Protein AF-A0A834MLB4-F1 (afdb_monomer_lite)

Sequence (264 aa):
MLLEALKRNSLLERFEKVCKGFANGYSIAKVKCQSSTKTHNLRVMSKVLLGKEKIDFSNAVSRASVVYDIAVHLAQGEREIVDGTTNKGTTEEGEIEDFKVLLQIQNTYRPVFGDFLRASAAERQHASHLRRLLAINNINYDKLREAYEEGAKGALDKILKEEIANAKEADLTELLDILDCYFDPDKQPIKPKTQWNSKYRGNNSRPYRNRRSTSRSKKGSESKGEESVTDPNTSTENNSTDTTVSAETSPRSENQIKVEVPAN

Secondary structure (DSSP, 8-state):
-HHHHHHHTT-HHHHHHH---EE-HHHHHHHHTTTT-S---HHHHHHHHH------SSSHHHHHHHHHHHHHHHHSS----GGGSEE-HHHHHHHHHHHHHHHHHHHHTHHHHHHHHHS-HHHHHHHHHHHHHHHHTT--HHHHHHHHHHHHHHHHHHHHHHS-TTS-HHHHHHHHHHHHHHH-TTSPPPPP-----GGG----------------------------------------------------------------

Foldseek 3Di:
DVCVVCVVVVNNVVVCVPDFFDFDLQVLQCVLCVPPDPDSDLQVLCCPQVVDNPQDPVDPVSSVVSSVVSVVSSPPPDDDDCVPGTGGPVRVVVVVVLVVQLVVQLVLCCVLCVQLCVADPVSVVLSSVLSSLCSVLPNHPVNLLVQCVVPNLVSLLCCLVVSRVPDDPVSSVVSSQQSNQRNDPPHHHDHDPHPCPVVPVPDPPDPPDDPPPDDDDDDDDDDDDDDDDDDDDDDDDDDDDDDDDDDDDDDDDDDDDDDDDDDD

InterPro domains:
  IPR037998 Maternal protein exuperantia [PTHR12384] (4-233)
  IPR040941 Exuperantia, SAM-like domain [PF18609] (110-182)
  IPR054362 Exuperantia RNAse H-like domain [PF22123] (1-49)

Structure (mmCIF, N/CA/C/O backbone):
data_AF-A0A834MLB4-F1
#
_entry.id   AF-A0A834MLB4-F1
#
loop_
_atom_site.group_PDB
_atom_site.id
_atom_site.type_symbol
_atom_site.label_atom_id
_atom_site.label_alt_id
_atom_site.label_comp_id
_atom_site.label_asym_id
_atom_site.label_entity_id
_atom_site.label_seq_id
_atom_site.pdbx_PDB_ins_code
_atom_site.Cartn_x
_atom_site.Cartn_y
_atom_site.Cartn_z
_atom_site.occupancy
_atom_site.B_iso_or_equiv
_atom_site.auth_seq_id
_atom_site.auth_comp_id
_atom_site.auth_asym_id
_atom_site.auth_atom_id
_atom_site.pdbx_PDB_model_num
ATOM 1 N N . MET A 1 1 ? -4.048 -8.350 6.050 1.00 85.25 1 MET A N 1
ATOM 2 C CA . MET A 1 1 ? -3.620 -8.661 7.439 1.00 85.25 1 MET A CA 1
ATOM 3 C C . MET A 1 1 ? -4.603 -9.574 8.170 1.00 85.25 1 MET A C 1
ATOM 5 O O . MET A 1 1 ? -4.370 -10.771 8.125 1.00 85.25 1 MET A O 1
ATOM 9 N N . LEU A 1 2 ? -5.679 -9.088 8.817 1.00 91.56 2 LEU A N 1
ATOM 10 C CA . LEU A 1 2 ? -6.541 -9.955 9.655 1.00 91.56 2 LEU A CA 1
ATOM 11 C C . LEU A 1 2 ? -7.212 -11.087 8.858 1.00 91.56 2 LEU A C 1
ATOM 13 O O . LEU A 1 2 ? -7.007 -12.251 9.184 1.00 91.56 2 LEU A O 1
ATOM 17 N N . LEU A 1 3 ? -7.939 -10.751 7.787 1.00 90.88 3 LEU A N 1
ATOM 18 C CA . LEU A 1 3 ? -8.579 -11.734 6.899 1.00 90.88 3 LEU A CA 1
ATOM 19 C C . LEU A 1 3 ? -7.573 -12.740 6.326 1.00 90.88 3 LEU A C 1
ATOM 21 O O . LEU A 1 3 ? -7.851 -13.928 6.249 1.00 90.88 3 LEU A O 1
ATOM 25 N N . GLU A 1 4 ? -6.355 -12.299 6.016 1.00 89.31 4 GLU A N 1
ATOM 26 C CA . GLU A 1 4 ? -5.293 -13.189 5.547 1.00 89.31 4 GLU A CA 1
ATOM 27 C C . GLU A 1 4 ? -4.823 -14.171 6.635 1.00 89.31 4 GLU A C 1
ATOM 29 O O . GLU A 1 4 ? -4.623 -15.349 6.349 1.00 89.31 4 GLU A O 1
ATOM 34 N N . ALA A 1 5 ? -4.688 -13.726 7.888 1.00 92.88 5 ALA A N 1
ATOM 35 C CA . ALA A 1 5 ? -4.379 -14.613 9.009 1.00 92.88 5 ALA A CA 1
ATOM 36 C C . ALA A 1 5 ? -5.515 -15.621 9.269 1.00 92.88 5 ALA A C 1
ATOM 38 O O . ALA A 1 5 ? -5.238 -16.782 9.564 1.00 92.88 5 ALA A O 1
ATOM 39 N N . LEU A 1 6 ? -6.777 -15.213 9.099 1.00 93.44 6 LEU A N 1
ATOM 40 C CA . LEU A 1 6 ? -7.941 -16.102 9.187 1.00 93.44 6 LEU A CA 1
ATOM 41 C C . LEU A 1 6 ? -7.964 -17.128 8.040 1.00 93.44 6 LEU A C 1
ATOM 43 O O . LEU A 1 6 ? -8.142 -18.316 8.304 1.00 93.44 6 LEU A O 1
ATOM 47 N N . LYS A 1 7 ? -7.701 -16.697 6.797 1.00 90.81 7 LYS A N 1
ATOM 48 C CA . LYS A 1 7 ? -7.621 -17.549 5.593 1.00 90.81 7 LYS A CA 1
ATOM 49 C C . LYS A 1 7 ? -6.488 -18.580 5.702 1.00 90.81 7 LYS A C 1
ATOM 51 O O . LYS A 1 7 ? -6.705 -19.748 5.409 1.00 90.81 7 LYS A O 1
ATOM 56 N N . ARG A 1 8 ? -5.318 -18.190 6.232 1.00 92.88 8 ARG A N 1
ATOM 57 C CA . ARG A 1 8 ? -4.177 -19.096 6.508 1.00 92.88 8 ARG A CA 1
ATOM 58 C C . ARG A 1 8 ? -4.444 -20.157 7.587 1.00 92.88 8 ARG A C 1
ATOM 60 O O . ARG A 1 8 ? -3.718 -21.141 7.629 1.00 92.88 8 ARG A O 1
ATOM 67 N N . ASN A 1 9 ? -5.430 -19.954 8.465 1.00 95.12 9 ASN A N 1
ATOM 68 C CA . ASN A 1 9 ? -5.779 -20.879 9.555 1.00 95.12 9 ASN A CA 1
ATOM 69 C C . ASN A 1 9 ? -7.163 -21.535 9.362 1.00 95.12 9 ASN A C 1
ATOM 71 O O . ASN A 1 9 ? -7.686 -22.135 10.297 1.00 95.12 9 ASN A O 1
ATOM 75 N N . SER A 1 10 ? -7.785 -21.389 8.185 1.00 93.94 10 SER A N 1
ATOM 76 C CA . SER A 1 10 ? -9.139 -21.891 7.884 1.00 93.94 10 SER A CA 1
ATOM 77 C C . SER A 1 10 ? -10.238 -21.412 8.856 1.00 93.94 10 SER A C 1
ATOM 79 O O . SER A 1 10 ? -11.246 -22.084 9.052 1.00 93.94 10 SER A O 1
ATOM 81 N N . LEU A 1 11 ? -10.072 -20.228 9.462 1.00 95.69 11 LEU A N 1
ATOM 82 C CA . LEU A 1 11 ? -11.018 -19.645 10.434 1.00 95.69 11 LEU A CA 1
ATOM 83 C C . LEU A 1 11 ? -12.018 -18.651 9.814 1.00 95.69 11 LEU A C 1
ATOM 85 O O . LEU A 1 11 ? -12.841 -18.075 10.525 1.00 95.69 11 LEU A O 1
ATOM 89 N N . LEU A 1 12 ? -11.934 -18.437 8.502 1.00 91.44 12 LEU A N 1
ATOM 90 C CA . LEU A 1 12 ? -12.624 -17.377 7.766 1.00 91.44 12 LEU A CA 1
ATOM 91 C C . LEU A 1 12 ? -14.158 -17.521 7.811 1.00 91.44 12 LEU A C 1
ATOM 93 O O . LEU A 1 12 ? -14.838 -16.649 8.344 1.00 91.44 12 LEU A O 1
ATOM 97 N N . GLU A 1 13 ? -14.679 -18.685 7.420 1.00 91.75 13 GLU A N 1
ATOM 98 C CA . GLU A 1 13 ? -16.116 -19.017 7.445 1.00 91.75 13 GLU A CA 1
ATOM 99 C C . GLU A 1 13 ? -16.725 -18.917 8.864 1.00 91.75 13 GLU A C 1
ATOM 101 O O . GLU A 1 13 ? -17.896 -18.579 9.054 1.00 91.75 13 GLU A O 1
ATOM 106 N N . ARG A 1 14 ? -15.924 -19.183 9.908 1.00 94.88 14 ARG A N 1
ATOM 107 C CA . ARG A 1 14 ? -16.337 -18.996 11.310 1.00 94.88 14 ARG A CA 1
ATOM 108 C C . ARG A 1 14 ? -16.371 -17.516 11.701 1.00 94.88 14 ARG A C 1
ATOM 110 O O . ARG A 1 14 ? -17.218 -17.124 12.502 1.00 94.88 14 ARG A O 1
ATOM 117 N N . PHE A 1 15 ? -15.463 -16.706 11.163 1.00 94.38 15 PHE A N 1
ATOM 118 C CA . PHE A 1 15 ? -15.390 -15.271 11.423 1.00 94.38 15 PHE A CA 1
ATOM 119 C C . PHE A 1 15 ? -16.557 -14.513 10.775 1.00 94.38 15 PHE A C 1
ATOM 121 O O . PHE A 1 15 ? -17.205 -13.729 11.466 1.00 94.38 15 PHE A O 1
ATOM 128 N N . GLU A 1 16 ? -16.903 -14.802 9.517 1.00 92.12 16 GLU A N 1
ATOM 129 C CA . GLU A 1 16 ? -18.032 -14.175 8.795 1.00 92.12 16 GLU A CA 1
ATOM 130 C C . GLU A 1 16 ? -19.398 -14.409 9.462 1.00 92.12 16 GLU A C 1
ATOM 132 O O . GLU A 1 16 ? -20.322 -13.593 9.373 1.00 92.12 16 GLU A O 1
ATOM 137 N N . LYS A 1 17 ? -19.549 -15.520 10.194 1.00 94.06 17 LYS A N 1
ATOM 138 C CA . LYS A 1 17 ? -20.759 -15.788 10.987 1.00 94.06 17 LYS A CA 1
ATOM 139 C C . LYS A 1 17 ? -20.961 -14.741 12.088 1.00 94.06 17 LYS A C 1
ATOM 141 O O . LYS A 1 17 ? -22.112 -14.411 12.371 1.00 94.06 17 LYS A O 1
ATOM 146 N N . VAL A 1 18 ? -19.883 -14.145 12.606 1.00 94.31 18 VAL A N 1
ATOM 147 C CA . VAL A 1 18 ? -19.898 -13.106 13.653 1.00 94.31 18 VAL A CA 1
ATOM 148 C C . VAL A 1 18 ? -19.718 -11.694 13.077 1.00 94.31 18 VAL A C 1
ATOM 150 O O . VAL A 1 18 ? -20.530 -10.813 13.345 1.00 94.31 18 VAL A O 1
ATOM 153 N N . CYS A 1 19 ? -18.678 -11.465 12.273 1.00 92.25 19 CYS A N 1
ATOM 154 C CA . CYS A 1 19 ? -18.352 -10.163 11.692 1.00 92.25 19 CYS A CA 1
ATOM 155 C C . CYS A 1 19 ? -19.026 -9.990 10.323 1.00 92.25 19 CYS A C 1
ATOM 157 O O . CYS A 1 19 ? -18.893 -10.850 9.459 1.00 92.25 19 CYS A O 1
ATOM 159 N N . LYS A 1 20 ? -19.745 -8.878 10.116 1.00 89.25 20 LYS A N 1
ATOM 160 C CA . LYS A 1 20 ? -20.503 -8.609 8.873 1.00 89.25 20 LYS A CA 1
ATOM 161 C C . LYS A 1 20 ? -19.836 -7.615 7.922 1.00 89.25 20 LYS A C 1
ATOM 163 O O . LYS A 1 20 ? -20.277 -7.477 6.785 1.00 89.25 20 LYS A O 1
ATOM 168 N N . GLY A 1 21 ? -18.765 -6.963 8.361 1.00 87.25 21 GLY A N 1
ATOM 169 C CA . GLY A 1 21 ? -18.013 -6.010 7.559 1.00 87.25 21 GLY A CA 1
ATOM 170 C C . GLY A 1 21 ? -16.983 -5.240 8.378 1.00 87.25 21 GLY A C 1
ATOM 171 O O . GLY A 1 21 ? -16.939 -5.345 9.606 1.00 87.25 21 GLY A O 1
ATOM 172 N N . PHE A 1 22 ? -16.172 -4.456 7.679 1.00 88.88 22 PHE A N 1
ATOM 173 C CA . PHE A 1 22 ? -15.152 -3.581 8.245 1.00 88.88 22 PHE A CA 1
ATOM 174 C C . PHE A 1 22 ? -15.523 -2.122 7.975 1.00 88.88 22 PHE A C 1
ATOM 176 O O . PHE A 1 22 ? -15.952 -1.772 6.880 1.00 88.88 22 PHE A O 1
ATOM 183 N N . ALA A 1 23 ? -15.352 -1.263 8.979 1.00 86.38 23 ALA A N 1
ATOM 184 C CA . ALA A 1 23 ? -15.595 0.171 8.866 1.00 86.38 23 ALA A CA 1
ATOM 185 C C . ALA A 1 23 ? -14.312 0.936 9.204 1.00 86.38 23 ALA A C 1
ATOM 187 O O . ALA A 1 23 ? -13.722 0.758 10.275 1.00 86.38 23 ALA A O 1
ATOM 188 N N . ASN A 1 24 ? -13.865 1.798 8.292 1.00 87.50 24 ASN A N 1
ATOM 189 C CA . ASN A 1 24 ? -12.658 2.591 8.492 1.00 87.50 24 ASN A CA 1
ATOM 190 C C . ASN A 1 24 ? -12.997 3.913 9.195 1.00 87.50 24 ASN A C 1
ATOM 192 O O . ASN A 1 24 ? -13.445 4.862 8.559 1.00 87.50 24 ASN A O 1
ATOM 196 N N . GLY A 1 25 ? -12.710 4.014 10.496 1.00 85.94 25 GLY A N 1
ATOM 197 C CA . GLY A 1 25 ? -12.972 5.229 11.282 1.00 85.94 25 GLY A CA 1
ATOM 198 C C . GLY A 1 25 ? -12.361 6.522 10.713 1.00 85.94 25 GLY A C 1
ATOM 199 O O . GLY A 1 25 ? -12.847 7.604 11.033 1.00 85.94 25 GLY A O 1
ATOM 200 N N . TYR A 1 26 ? -11.352 6.440 9.832 1.00 87.94 26 TYR A N 1
ATOM 201 C CA . TYR A 1 26 ? -10.818 7.606 9.122 1.00 87.94 26 TYR A CA 1
ATOM 202 C C . TYR A 1 26 ? -11.827 8.246 8.153 1.00 87.94 26 TYR A C 1
ATOM 204 O O . TYR A 1 26 ? -11.845 9.469 8.061 1.00 87.94 26 TYR A O 1
ATOM 212 N N . SER A 1 27 ? -12.673 7.483 7.446 1.00 86.19 27 SER A N 1
ATOM 213 C CA . SER A 1 27 ? -13.649 8.077 6.512 1.00 86.19 27 SER A CA 1
ATOM 214 C C . SER A 1 27 ? -14.727 8.856 7.271 1.00 86.19 27 SER A C 1
ATOM 216 O O . SER A 1 27 ? -14.973 10.021 6.961 1.00 86.19 27 SER A O 1
ATOM 218 N N . ILE A 1 28 ? -15.267 8.257 8.336 1.00 84.81 28 ILE A N 1
ATOM 219 C CA . ILE A 1 28 ? -16.230 8.879 9.259 1.00 84.81 28 ILE A CA 1
ATOM 220 C C . ILE A 1 28 ? -15.635 10.157 9.872 1.00 84.81 28 ILE A C 1
ATOM 222 O O . ILE A 1 28 ? -16.250 11.222 9.814 1.00 84.81 28 ILE A O 1
ATOM 226 N N . ALA A 1 29 ? -14.408 10.078 10.402 1.00 86.69 29 ALA A N 1
ATOM 227 C CA . ALA A 1 29 ? -13.705 11.220 10.986 1.00 86.69 29 ALA A CA 1
ATOM 228 C C . ALA A 1 29 ? -13.391 12.320 9.958 1.00 86.69 29 ALA A C 1
ATOM 230 O O . ALA A 1 29 ? -13.507 13.502 10.279 1.00 86.69 29 ALA A O 1
ATOM 231 N N . LYS A 1 30 ? -13.023 11.955 8.722 1.00 86.75 30 LYS A N 1
ATOM 232 C CA . LYS A 1 30 ? -12.756 12.909 7.638 1.00 86.75 30 LYS A CA 1
ATOM 233 C C . LYS A 1 30 ? -14.009 13.699 7.271 1.00 86.75 30 LYS A C 1
ATOM 235 O O . LYS A 1 30 ? -13.905 14.911 7.143 1.00 86.75 30 LYS A O 1
ATOM 240 N N . VAL A 1 31 ? -15.163 13.039 7.135 1.00 86.12 31 VAL A N 1
ATOM 241 C CA . VAL A 1 31 ? -16.441 13.702 6.817 1.00 86.12 31 VAL A CA 1
ATOM 242 C C . VAL A 1 31 ? -16.904 14.567 7.994 1.00 86.12 31 VAL A C 1
ATOM 244 O O . VAL A 1 31 ? -17.011 15.785 7.855 1.00 86.12 31 VAL A O 1
ATOM 247 N N . LYS A 1 32 ? -17.092 13.977 9.184 1.00 84.50 32 LYS A N 1
ATOM 248 C CA . LYS A 1 32 ? -17.664 14.686 10.349 1.00 84.50 32 LYS A CA 1
ATOM 249 C C . LYS A 1 32 ? -16.743 15.744 10.970 1.00 84.50 32 LYS A C 1
ATOM 251 O O . LYS A 1 32 ? -17.198 16.541 11.784 1.00 84.50 32 LYS A O 1
ATOM 256 N N . CYS A 1 33 ? -15.461 15.793 10.602 1.00 83.94 33 CYS A N 1
ATOM 257 C CA . CYS A 1 33 ? -14.513 16.811 11.074 1.00 83.94 33 CYS A CA 1
ATOM 258 C C . CYS A 1 33 ? -13.758 17.528 9.938 1.00 83.94 33 CYS A C 1
ATOM 260 O O . CYS A 1 33 ? -12.661 18.049 10.167 1.00 83.94 33 CYS A O 1
ATOM 262 N N . GLN A 1 34 ? -14.330 17.587 8.727 1.00 81.56 34 GLN A N 1
ATOM 263 C CA . GLN A 1 34 ? -13.745 18.315 7.588 1.00 81.56 34 GLN A CA 1
ATOM 264 C C . GLN A 1 34 ? -13.624 19.828 7.850 1.00 81.56 34 GLN A C 1
ATOM 266 O O . GLN A 1 34 ? -12.668 20.460 7.406 1.00 81.56 34 GLN A O 1
ATOM 271 N N . SER A 1 35 ? -14.581 20.402 8.584 1.00 80.12 35 SER A N 1
ATOM 272 C CA . SER A 1 35 ? -14.623 21.822 8.957 1.00 80.12 35 SER A CA 1
ATOM 273 C C . SER A 1 35 ? -13.734 22.170 10.156 1.00 80.12 35 SER A C 1
ATOM 275 O O . SER A 1 35 ? -13.222 23.284 10.234 1.00 80.12 35 SER A O 1
ATOM 277 N N . SER A 1 36 ? -13.537 21.233 11.089 1.00 78.19 36 SER A N 1
ATOM 278 C CA . SER A 1 36 ? -12.863 21.479 12.372 1.00 78.19 36 SER A CA 1
ATOM 279 C C . SER A 1 36 ? -11.374 21.125 12.380 1.00 78.19 36 SER A C 1
ATOM 281 O O . SER A 1 36 ? -10.610 21.726 13.136 1.00 78.19 36 SER A O 1
ATOM 283 N N . THR A 1 37 ? -10.923 20.172 11.554 1.00 79.25 37 THR A N 1
ATOM 284 C CA . THR A 1 37 ? -9.512 19.750 11.519 1.00 79.25 37 THR A CA 1
ATOM 285 C C . THR A 1 37 ? -9.028 19.438 10.105 1.00 79.25 37 THR A C 1
ATOM 287 O O . THR A 1 37 ? -9.727 18.825 9.305 1.00 79.25 37 THR A O 1
ATOM 290 N N . LYS A 1 38 ? -7.775 19.804 9.802 1.00 81.94 38 LYS A N 1
ATOM 291 C CA . LYS A 1 38 ? -7.113 19.455 8.529 1.0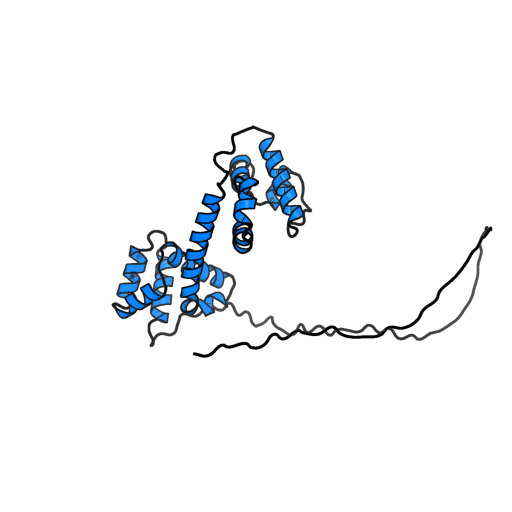0 81.94 38 LYS A CA 1
ATOM 292 C C . LYS A 1 38 ? -6.521 18.036 8.509 1.00 81.94 38 LYS A C 1
ATOM 294 O O . LYS A 1 38 ? -6.086 17.586 7.453 1.00 81.94 38 LYS A O 1
ATOM 299 N N . THR A 1 39 ? -6.457 17.347 9.655 1.00 86.00 39 THR A N 1
ATOM 300 C CA . THR A 1 39 ? -5.607 16.156 9.823 1.00 86.00 39 THR A CA 1
ATOM 301 C C . THR A 1 39 ? -6.254 15.090 10.711 1.00 86.00 39 THR A C 1
ATOM 303 O O . THR A 1 39 ? -5.991 15.018 11.909 1.00 86.00 39 THR A O 1
ATOM 306 N N . HIS A 1 40 ? -7.049 14.198 10.121 1.00 88.50 40 HIS A N 1
ATOM 307 C CA . HIS A 1 40 ? -7.879 13.211 10.838 1.00 88.50 40 HIS A CA 1
ATOM 308 C C . HIS A 1 40 ? -7.123 11.960 11.327 1.00 88.50 40 HIS A C 1
ATOM 310 O O . HIS A 1 40 ? -7.655 10.852 11.309 1.00 88.50 40 HIS A O 1
ATOM 316 N N . ASN A 1 41 ? -5.856 12.099 11.739 1.00 89.69 41 ASN A N 1
ATOM 317 C CA . ASN A 1 41 ? -5.080 10.973 12.272 1.00 89.69 41 ASN A CA 1
ATOM 318 C C . ASN A 1 41 ? -5.412 10.705 13.751 1.00 89.69 41 ASN A C 1
ATOM 320 O O . ASN A 1 41 ? -5.769 11.619 14.493 1.00 89.69 41 ASN A O 1
ATOM 324 N N . LEU A 1 42 ? -5.238 9.456 14.196 1.00 90.81 42 LEU A N 1
ATOM 325 C CA . LEU A 1 42 ? -5.703 8.990 15.510 1.00 90.81 42 LEU A CA 1
ATOM 326 C C . LEU A 1 42 ? -5.175 9.815 16.703 1.00 90.81 42 LEU A C 1
ATOM 328 O O . LEU A 1 42 ? -5.903 10.008 17.672 1.00 90.81 42 LEU A O 1
ATOM 332 N N . ARG A 1 43 ? -3.944 10.345 16.620 1.00 90.88 43 ARG A N 1
ATOM 333 C CA . ARG A 1 43 ? -3.326 11.185 17.665 1.00 90.88 43 ARG A CA 1
ATOM 334 C C . ARG A 1 43 ? -3.904 12.602 17.700 1.00 90.88 43 ARG A C 1
ATOM 336 O O . ARG A 1 43 ? -4.022 13.185 18.774 1.00 90.88 43 ARG A O 1
ATOM 343 N N . VAL A 1 44 ? -4.243 13.171 16.543 1.00 90.06 44 VAL A N 1
ATOM 344 C CA . VAL A 1 44 ? -4.917 14.478 16.476 1.00 90.06 44 VAL A CA 1
ATOM 345 C C . VAL A 1 44 ? -6.350 14.336 16.974 1.00 90.06 44 VAL A C 1
ATOM 347 O O . VAL A 1 44 ? -6.753 15.079 17.864 1.00 90.06 44 VAL A O 1
ATOM 350 N N . MET A 1 45 ? -7.085 13.333 16.487 1.00 90.06 45 MET A N 1
ATOM 351 C CA . MET A 1 45 ? -8.481 13.120 16.874 1.00 90.06 45 MET A CA 1
ATOM 352 C C . MET A 1 45 ? -8.628 12.786 18.368 1.00 90.06 45 MET A C 1
ATOM 354 O O . MET A 1 45 ? -9.539 13.304 19.006 1.00 90.06 45 MET A O 1
ATOM 358 N N . SER A 1 46 ? -7.704 12.027 18.977 1.00 91.31 46 SER A N 1
ATOM 359 C CA . SER A 1 46 ? -7.749 11.764 20.426 1.00 91.31 46 SER A CA 1
ATOM 360 C C . SER A 1 46 ? -7.536 13.019 21.276 1.00 91.31 46 SER A C 1
ATOM 362 O O . SER A 1 46 ? -8.171 13.161 22.320 1.00 91.31 46 SER A O 1
ATOM 364 N N . LYS A 1 47 ? -6.662 13.940 20.844 1.00 90.50 47 LYS A N 1
ATOM 365 C CA . LYS A 1 47 ? -6.443 15.214 21.538 1.00 90.50 47 LYS A CA 1
ATOM 366 C C . LYS A 1 47 ? -7.619 16.171 21.333 1.00 90.50 47 LYS A C 1
ATOM 368 O O . LYS A 1 47 ? -8.072 16.763 22.304 1.00 90.50 47 LYS A O 1
ATOM 373 N N . VAL A 1 48 ? -8.098 16.322 20.097 1.00 89.19 48 VAL A N 1
ATOM 374 C CA . VAL A 1 48 ? -9.136 17.308 19.742 1.00 89.19 48 VAL A CA 1
ATOM 375 C C . VAL A 1 48 ? -10.517 16.907 20.263 1.00 89.19 48 VAL A C 1
ATOM 377 O O . VAL A 1 48 ? -11.217 17.761 20.791 1.00 89.19 48 VAL A O 1
ATOM 380 N N . LEU A 1 49 ? -10.903 15.632 20.143 1.00 87.69 49 LEU A N 1
ATOM 381 C CA . LEU A 1 49 ? -12.251 15.170 20.502 1.00 87.69 49 LEU A CA 1
ATOM 382 C C . LEU A 1 49 ? -12.357 14.642 21.939 1.00 87.69 49 LEU A C 1
ATOM 384 O O . LEU A 1 49 ? -13.409 14.756 22.555 1.00 87.69 49 LEU A O 1
ATOM 388 N N . LEU A 1 50 ? -11.285 14.049 22.481 1.00 89.00 50 LEU A N 1
ATOM 389 C CA . LEU A 1 50 ? -11.318 13.374 23.789 1.00 89.00 50 LEU A CA 1
ATOM 390 C C . LEU A 1 50 ? -10.413 14.024 24.851 1.00 89.00 50 LEU A C 1
ATOM 392 O O . LEU A 1 50 ? -10.336 13.518 25.969 1.00 89.00 50 LEU A O 1
ATOM 396 N N . GLY A 1 51 ? -9.649 15.068 24.508 1.00 87.88 51 GLY A N 1
ATOM 397 C CA . GLY A 1 51 ? -8.631 15.660 25.393 1.00 87.88 51 GLY A CA 1
ATOM 398 C C . GLY A 1 51 ? -7.450 14.732 25.732 1.00 87.88 51 GLY A C 1
ATOM 399 O O . GLY A 1 51 ? -6.600 15.076 26.554 1.00 87.88 51 GLY A O 1
ATOM 400 N N . LYS A 1 52 ? -7.361 13.543 25.120 1.00 86.88 52 LYS A N 1
ATOM 401 C CA . LYS A 1 52 ? -6.385 12.503 25.478 1.00 86.88 52 LYS A CA 1
ATOM 402 C C . LYS A 1 52 ? -5.049 12.737 24.766 1.00 86.88 52 LYS A C 1
ATOM 404 O O . LYS A 1 52 ? -4.856 12.315 23.624 1.00 86.88 52 LYS A O 1
ATOM 409 N N . GLU A 1 53 ? -4.110 13.384 25.459 1.00 79.56 53 GLU A N 1
ATOM 410 C CA . GLU A 1 53 ? -2.762 13.668 24.933 1.00 79.56 53 GLU A CA 1
ATOM 411 C C . GLU A 1 53 ? -1.754 12.520 25.117 1.00 79.56 53 GLU A C 1
ATOM 413 O O . GLU A 1 53 ? -0.964 12.227 24.217 1.00 79.56 53 GLU A O 1
ATOM 418 N N . LYS A 1 54 ? -1.759 11.868 26.289 1.00 83.00 54 LYS A N 1
ATOM 419 C CA . LYS A 1 54 ? -0.737 10.889 26.715 1.00 83.00 54 LYS A CA 1
ATOM 420 C C . LYS A 1 54 ? -1.137 9.437 26.422 1.00 83.00 54 LYS A C 1
ATOM 422 O O . LYS A 1 54 ? -1.047 8.573 27.288 1.00 83.00 54 LYS A O 1
ATOM 427 N N . ILE A 1 55 ? -1.589 9.167 25.199 1.00 86.56 55 ILE A N 1
ATOM 428 C CA . ILE A 1 55 ? -1.856 7.799 24.730 1.00 86.56 55 ILE A CA 1
ATOM 429 C C . ILE A 1 55 ? -0.574 7.187 24.155 1.00 86.56 55 ILE A C 1
ATOM 431 O O . ILE A 1 55 ? 0.062 7.767 23.269 1.00 86.56 55 ILE A O 1
ATOM 435 N N . ASP A 1 56 ? -0.237 5.976 24.601 1.00 88.88 56 ASP A N 1
ATOM 436 C CA . ASP A 1 56 ? 0.665 5.108 23.851 1.00 88.88 56 ASP A CA 1
ATOM 437 C C . ASP A 1 56 ? -0.064 4.527 22.631 1.00 88.88 56 ASP A C 1
ATOM 439 O O . ASP A 1 56 ? -0.968 3.702 22.756 1.00 88.88 56 ASP A O 1
ATOM 443 N N . PHE A 1 57 ? 0.352 4.952 21.440 1.00 89.06 57 PHE A N 1
ATOM 444 C CA . PHE A 1 57 ? -0.166 4.441 20.173 1.00 89.06 57 PHE A CA 1
ATOM 445 C C . PHE A 1 57 ? 0.608 3.223 19.645 1.00 89.06 57 PHE A C 1
ATOM 447 O O . PHE A 1 57 ? 0.262 2.731 18.569 1.00 89.06 57 PHE A O 1
ATOM 454 N N . SER A 1 58 ? 1.631 2.721 20.350 1.00 90.81 58 SER A N 1
ATOM 455 C CA . SER A 1 58 ? 2.335 1.482 19.982 1.00 90.81 58 SER A CA 1
ATOM 456 C C . SER A 1 58 ? 1.559 0.227 20.406 1.00 90.81 58 SER A C 1
ATOM 458 O O . SER A 1 58 ? 1.452 -0.717 19.614 1.00 90.81 58 SER A O 1
ATOM 460 N N . ASN A 1 59 ? 0.893 0.251 21.564 1.00 93.69 59 ASN A N 1
ATOM 461 C CA . ASN A 1 59 ? -0.036 -0.790 22.003 1.00 93.69 59 ASN A CA 1
ATOM 462 C C . ASN A 1 59 ? -1.318 -0.842 21.139 1.00 93.69 59 ASN A C 1
ATOM 464 O O . ASN A 1 59 ? -1.983 0.166 20.889 1.00 93.69 59 ASN A O 1
ATOM 468 N N . ALA A 1 60 ? -1.693 -2.046 20.695 1.00 93.56 60 ALA A N 1
ATOM 469 C CA . ALA A 1 60 ? -2.904 -2.289 19.912 1.00 93.56 60 ALA A CA 1
ATOM 470 C C . ALA A 1 60 ? -4.205 -2.069 20.703 1.00 93.56 60 ALA A C 1
ATOM 472 O O . ALA A 1 60 ? -5.165 -1.549 20.136 1.00 93.56 60 ALA A O 1
ATOM 473 N N . VAL A 1 61 ? -4.230 -2.404 21.998 1.00 95.00 61 VAL A N 1
ATOM 474 C CA . VAL A 1 61 ? -5.409 -2.234 22.868 1.00 95.00 61 VAL A CA 1
ATOM 475 C C . VAL A 1 61 ? -5.716 -0.748 23.060 1.00 95.00 61 VAL A C 1
ATOM 477 O O . VAL A 1 61 ? -6.852 -0.321 22.863 1.00 95.00 61 VAL A O 1
ATOM 480 N N . SER A 1 62 ? -4.684 0.059 23.329 1.00 92.94 62 SER A N 1
ATOM 481 C CA . SER A 1 62 ? -4.786 1.520 23.416 1.00 92.94 62 SER A CA 1
ATOM 482 C C . SER A 1 62 ? -5.332 2.138 22.126 1.00 92.94 62 SER A C 1
ATOM 484 O O . SER A 1 62 ? -6.216 2.990 22.179 1.00 92.94 62 SER A O 1
ATOM 486 N N . ARG A 1 63 ? -4.858 1.682 20.953 1.00 93.94 63 ARG A N 1
ATOM 487 C CA . ARG A 1 63 ? -5.409 2.125 19.660 1.00 93.94 63 ARG A CA 1
ATOM 488 C C . ARG A 1 63 ? -6.881 1.741 19.504 1.00 93.94 63 ARG A C 1
ATOM 490 O O . ARG A 1 63 ? -7.665 2.591 19.099 1.00 93.94 63 ARG A O 1
ATOM 497 N N . ALA A 1 64 ? -7.255 0.501 19.823 1.00 94.19 64 ALA A N 1
ATOM 498 C CA . ALA A 1 64 ? -8.624 0.009 19.662 1.00 94.19 64 ALA A CA 1
ATOM 499 C C . ALA A 1 64 ? -9.628 0.770 20.545 1.00 94.19 64 ALA A C 1
ATOM 501 O O . ALA A 1 64 ? -10.645 1.238 20.037 1.00 94.19 64 ALA A O 1
ATOM 502 N N . SER A 1 65 ? -9.307 0.974 21.829 1.00 92.94 65 SER A N 1
ATOM 503 C CA . SER A 1 65 ? -10.123 1.788 22.744 1.00 92.94 65 SER A CA 1
ATOM 504 C C . SER A 1 65 ? -10.296 3.216 22.225 1.00 92.94 65 SER A C 1
ATOM 506 O O . SER A 1 65 ? -11.416 3.707 22.162 1.00 92.94 65 SER A O 1
ATOM 508 N N . VAL A 1 66 ? -9.221 3.869 21.777 1.00 93.56 66 VAL A N 1
ATOM 509 C CA . VAL A 1 66 ? -9.292 5.267 21.321 1.00 93.56 66 VAL A CA 1
ATOM 510 C C . VAL A 1 66 ? -10.040 5.408 19.990 1.00 93.56 66 VAL A C 1
ATOM 512 O O . VAL A 1 66 ? -10.753 6.391 19.806 1.00 93.56 66 VAL A O 1
ATOM 515 N N . VAL A 1 67 ? -9.943 4.429 19.079 1.00 93.06 67 VAL A N 1
ATOM 516 C CA . VAL A 1 67 ? -10.781 4.378 17.864 1.00 93.06 67 VAL A CA 1
ATOM 517 C C . VAL A 1 67 ? -12.263 4.252 18.230 1.00 93.06 67 VAL A C 1
ATOM 519 O O . VAL A 1 67 ? -13.082 4.973 17.662 1.00 93.06 67 VAL A O 1
ATOM 522 N N . TYR A 1 68 ? -12.603 3.383 19.186 1.00 92.12 68 TYR A N 1
ATOM 523 C CA . TYR A 1 68 ? -13.978 3.209 19.656 1.00 92.12 68 TYR A CA 1
ATOM 524 C C . TYR A 1 68 ? -14.522 4.482 20.321 1.00 92.12 68 TYR A C 1
ATOM 526 O O . TYR A 1 68 ? -15.585 4.958 19.934 1.00 92.12 68 TYR A O 1
ATOM 534 N N . ASP A 1 69 ? -13.766 5.088 21.241 1.00 91.69 69 ASP A N 1
ATOM 535 C CA . ASP A 1 69 ? -14.143 6.337 21.914 1.00 91.69 69 ASP A CA 1
ATOM 536 C C . ASP A 1 69 ? -14.418 7.476 20.910 1.00 91.69 69 ASP A C 1
ATOM 538 O O . ASP A 1 69 ? -15.404 8.203 21.043 1.00 91.69 69 ASP A O 1
ATOM 542 N N . ILE A 1 70 ? -13.568 7.619 19.882 1.00 90.88 70 ILE A N 1
ATOM 543 C CA . ILE A 1 70 ? -13.754 8.603 18.802 1.00 90.88 70 ILE A CA 1
ATOM 544 C C . ILE A 1 70 ? -15.019 8.293 17.995 1.00 90.88 70 ILE A C 1
ATOM 546 O O . ILE A 1 70 ? -15.796 9.204 17.720 1.00 90.88 70 ILE A O 1
ATOM 550 N N . ALA A 1 71 ? -15.248 7.029 17.626 1.00 90.00 71 ALA A N 1
ATOM 551 C CA . ALA A 1 71 ? -16.432 6.632 16.868 1.00 90.00 71 ALA A CA 1
ATOM 552 C C . ALA A 1 71 ? -17.730 6.887 17.655 1.00 90.00 71 ALA A C 1
ATOM 554 O O . ALA A 1 71 ? -18.683 7.425 17.095 1.00 90.00 71 ALA A O 1
ATOM 555 N N . VAL A 1 72 ? -17.746 6.582 18.958 1.00 88.75 72 VAL A N 1
ATOM 556 C CA . VAL A 1 72 ? -18.873 6.883 19.855 1.00 88.75 72 VAL A CA 1
ATOM 557 C C . VAL A 1 72 ? -19.114 8.389 19.941 1.00 88.75 72 VAL A C 1
ATOM 559 O O . VAL A 1 72 ? -20.250 8.824 19.771 1.00 88.75 72 VAL A O 1
ATOM 562 N N . HIS A 1 73 ? -18.070 9.198 20.141 1.00 88.38 73 HIS A N 1
ATOM 563 C CA . HIS A 1 73 ? -18.206 10.655 20.204 1.00 88.38 73 HIS A CA 1
ATOM 564 C C . HIS A 1 73 ? -18.746 11.255 18.892 1.00 88.38 73 HIS A C 1
ATOM 566 O O . HIS A 1 73 ? -19.666 12.069 18.912 1.00 88.38 73 HIS A O 1
ATOM 572 N N . LEU A 1 74 ? -18.257 10.794 17.735 1.00 86.81 74 LEU A N 1
ATOM 573 C CA . LEU A 1 74 ? -18.748 11.228 16.417 1.00 86.81 74 LEU A CA 1
ATOM 574 C C . LEU A 1 74 ? -20.169 10.727 16.081 1.00 86.81 74 LEU A C 1
ATOM 576 O O . LEU A 1 74 ? -20.814 11.275 15.184 1.00 86.81 74 LEU A O 1
ATOM 580 N N . ALA A 1 75 ? -20.667 9.711 16.790 1.00 83.56 75 ALA A N 1
ATOM 581 C CA . ALA A 1 75 ? -22.030 9.192 16.659 1.00 83.56 75 ALA A CA 1
ATOM 582 C C . ALA A 1 75 ? -23.045 9.865 17.607 1.00 83.56 75 ALA A C 1
ATOM 584 O O . ALA A 1 75 ? -24.248 9.685 17.429 1.00 83.56 75 ALA A O 1
ATOM 585 N N . GLN A 1 76 ? -22.597 10.652 18.595 1.00 79.31 76 GLN A N 1
ATOM 586 C CA . GLN A 1 76 ? -23.483 11.310 19.572 1.00 79.31 76 GLN A CA 1
ATOM 587 C C . GLN A 1 76 ? -24.347 12.433 18.972 1.00 79.31 76 GLN A C 1
ATOM 589 O O . GLN A 1 76 ? -25.373 12.766 19.558 1.00 79.31 76 GLN A O 1
ATOM 594 N N . GLY A 1 77 ? -23.959 13.001 17.825 1.00 58.75 77 GLY A N 1
ATOM 595 C CA . GLY A 1 77 ? -24.705 14.083 17.171 1.00 58.75 77 GLY A CA 1
ATOM 596 C C . GLY A 1 77 ? -25.920 13.623 16.358 1.00 58.75 77 GLY A C 1
ATOM 597 O O . GLY A 1 77 ? -26.945 14.292 16.381 1.00 58.75 77 GLY A O 1
ATOM 598 N N . GLU A 1 78 ? -25.823 12.492 15.649 1.00 55.78 78 GLU A N 1
ATOM 599 C CA . GLU A 1 78 ? -26.860 12.042 14.709 1.00 55.78 78 GLU A CA 1
ATOM 600 C C . GLU A 1 78 ? -26.706 10.552 14.364 1.00 55.78 78 GLU A C 1
ATOM 602 O O . GLU A 1 78 ? -25.603 10.087 14.054 1.00 55.78 78 GLU A O 1
ATOM 607 N N . ARG A 1 79 ? -27.822 9.806 14.370 1.00 49.50 79 ARG A N 1
ATOM 608 C CA . ARG A 1 79 ? -27.884 8.388 13.965 1.00 49.50 79 ARG A CA 1
ATOM 609 C C . ARG A 1 79 ? -28.051 8.239 12.448 1.00 49.50 79 ARG A C 1
ATOM 611 O O . ARG A 1 79 ? -29.039 7.677 11.981 1.00 49.50 79 ARG A O 1
ATOM 618 N N . GLU A 1 80 ? -27.090 8.737 11.680 1.00 51.38 80 GLU A N 1
ATOM 619 C CA . GLU A 1 80 ? -27.003 8.393 10.257 1.00 51.38 80 GLU A CA 1
ATOM 620 C C . GLU A 1 80 ? -26.772 6.885 10.074 1.00 51.38 80 GLU A C 1
ATOM 622 O O . GLU A 1 80 ? -26.043 6.250 10.842 1.00 51.38 80 GLU A O 1
ATOM 627 N N . ILE A 1 81 ? -27.381 6.309 9.037 1.00 47.53 81 ILE A N 1
ATOM 628 C CA . ILE A 1 81 ? -27.209 4.897 8.689 1.00 47.53 81 ILE A CA 1
ATOM 629 C C . ILE A 1 81 ? -25.824 4.720 8.051 1.00 47.53 81 ILE A C 1
ATOM 631 O O . ILE A 1 81 ? -25.503 5.348 7.045 1.00 47.53 81 ILE A O 1
ATOM 635 N N . VAL A 1 82 ? -24.996 3.842 8.621 1.00 53.81 82 VAL A N 1
ATOM 636 C CA . VAL A 1 82 ? -23.568 3.668 8.267 1.00 53.81 82 VAL A CA 1
ATOM 637 C C . VAL A 1 82 ? -23.366 2.822 6.985 1.00 53.81 82 VAL A C 1
ATOM 639 O O . VAL A 1 82 ? -22.301 2.241 6.759 1.00 53.81 82 VAL A O 1
ATOM 642 N N . ASP A 1 83 ? -24.379 2.766 6.112 1.00 47.66 83 ASP A N 1
ATOM 643 C CA . ASP A 1 83 ? -24.399 1.946 4.886 1.00 47.66 83 ASP A CA 1
ATOM 644 C C . ASP A 1 83 ? -23.289 2.337 3.896 1.00 47.66 83 ASP A C 1
ATOM 646 O O . ASP A 1 83 ? -22.718 1.482 3.225 1.00 47.66 83 ASP A O 1
ATOM 650 N N . GLY A 1 84 ? -22.925 3.623 3.835 1.00 50.56 84 GLY A N 1
ATOM 651 C CA . GLY A 1 84 ? -21.922 4.141 2.895 1.00 50.56 84 GLY A CA 1
ATOM 652 C C . GLY A 1 84 ? -20.453 3.982 3.313 1.00 50.56 84 GLY A C 1
ATOM 653 O O . GLY A 1 84 ? -19.579 4.453 2.590 1.00 50.56 84 GLY A O 1
ATOM 654 N N . THR A 1 85 ? -20.145 3.394 4.480 1.00 55.22 85 THR A N 1
ATOM 655 C CA . THR A 1 85 ? -18.747 3.266 4.971 1.00 55.22 85 THR A CA 1
ATOM 656 C C . THR A 1 85 ? -18.386 1.897 5.559 1.00 55.22 85 THR A C 1
ATOM 658 O O . THR A 1 85 ? -17.302 1.744 6.129 1.00 55.22 85 THR A O 1
ATOM 661 N N . THR A 1 86 ? -19.261 0.899 5.400 1.00 57.16 86 THR A N 1
ATOM 662 C CA . THR A 1 86 ? -19.047 -0.467 5.902 1.00 57.16 86 THR A CA 1
ATOM 663 C C . THR A 1 86 ? -18.789 -1.427 4.739 1.00 57.16 86 THR A C 1
ATOM 665 O O . THR A 1 86 ? -19.722 -1.885 4.081 1.00 57.16 86 THR A O 1
ATOM 668 N N . ASN A 1 87 ? -17.522 -1.762 4.492 1.00 64.38 87 ASN A N 1
ATOM 669 C CA . ASN A 1 87 ? -17.137 -2.745 3.482 1.00 64.38 87 ASN A CA 1
ATOM 670 C C . ASN A 1 87 ? -17.550 -4.154 3.932 1.00 64.38 87 ASN A C 1
ATOM 672 O O . ASN A 1 87 ? -17.268 -4.562 5.062 1.00 64.38 87 ASN A O 1
ATOM 676 N N . LYS A 1 88 ? -18.185 -4.936 3.051 1.00 71.44 88 LYS A N 1
ATOM 677 C CA . LYS A 1 88 ? -18.468 -6.359 3.311 1.00 71.44 88 LYS A CA 1
ATOM 678 C C . LYS A 1 88 ? -17.160 -7.154 3.318 1.00 71.44 88 LYS A C 1
ATOM 680 O O . LYS A 1 88 ? -16.240 -6.825 2.574 1.00 71.44 88 LYS A O 1
ATOM 685 N N . GLY A 1 89 ? -17.093 -8.233 4.105 1.00 61.72 89 GLY A N 1
ATOM 686 C CA . GLY A 1 89 ? -15.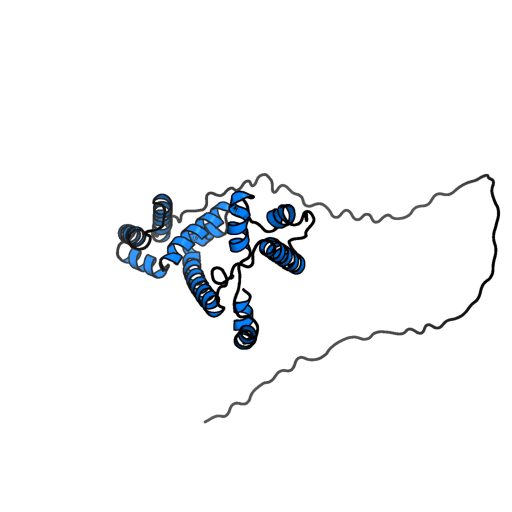898 -9.094 4.172 1.00 61.72 89 GLY A CA 1
ATOM 687 C C . GLY A 1 89 ? -15.437 -9.584 2.792 1.00 61.72 89 GLY A C 1
ATOM 688 O O . GLY A 1 89 ? -14.263 -9.475 2.462 1.00 61.72 89 GLY A O 1
ATOM 689 N N . THR A 1 90 ? -16.387 -9.975 1.939 1.00 67.31 90 THR A N 1
ATOM 690 C CA . THR A 1 90 ? -16.153 -10.380 0.543 1.00 67.31 90 THR A CA 1
ATOM 691 C C . THR A 1 90 ? -15.498 -9.300 -0.328 1.00 67.31 90 THR A C 1
ATOM 693 O O . THR A 1 90 ? -14.783 -9.632 -1.267 1.00 67.31 90 THR A O 1
ATOM 696 N N . THR A 1 91 ? -15.732 -8.014 -0.043 1.00 75.56 91 THR A N 1
ATOM 697 C CA . THR A 1 91 ? -15.119 -6.889 -0.772 1.00 75.56 91 THR A CA 1
ATOM 698 C C . THR A 1 91 ? -13.662 -6.712 -0.350 1.00 75.56 91 THR A C 1
ATOM 700 O O . THR A 1 91 ? -12.776 -6.693 -1.198 1.00 75.56 91 THR A O 1
ATOM 703 N N . GLU A 1 92 ? -13.405 -6.695 0.961 1.00 79.19 92 GLU A N 1
ATOM 704 C CA . GLU A 1 92 ? -12.049 -6.626 1.529 1.00 79.19 92 GLU A CA 1
ATOM 705 C C . GLU A 1 92 ? -11.187 -7.836 1.121 1.00 79.19 92 GLU A C 1
ATOM 707 O O . GLU A 1 92 ? -9.970 -7.721 0.992 1.00 79.19 92 GLU A O 1
ATOM 712 N N . GLU A 1 93 ? -11.792 -9.008 0.901 1.00 79.31 93 GLU A N 1
ATOM 713 C CA . GLU A 1 93 ? -11.080 -10.180 0.383 1.00 79.31 93 GLU A CA 1
ATOM 714 C C . GLU A 1 93 ? -10.659 -10.043 -1.080 1.00 79.31 93 GLU A C 1
ATOM 716 O O . GLU A 1 93 ? -9.524 -10.405 -1.394 1.00 79.31 93 GLU A O 1
ATOM 721 N N . GLY A 1 94 ? -11.516 -9.479 -1.938 1.00 82.88 94 GLY A N 1
ATOM 722 C CA . GLY A 1 94 ? -11.154 -9.134 -3.316 1.00 82.88 94 GLY A CA 1
ATOM 723 C C . GLY A 1 94 ? -9.998 -8.135 -3.354 1.00 82.88 94 GLY A C 1
ATOM 724 O O . GLY A 1 94 ? -8.959 -8.421 -3.946 1.00 82.88 94 GLY A O 1
ATOM 725 N N . GLU A 1 95 ? -10.109 -7.035 -2.598 1.00 84.69 95 GLU A N 1
ATOM 726 C CA . GLU A 1 95 ? -9.033 -6.040 -2.466 1.00 84.69 95 GLU A CA 1
ATOM 727 C C . GLU A 1 95 ? -7.712 -6.672 -1.980 1.00 84.69 95 GLU A C 1
ATOM 729 O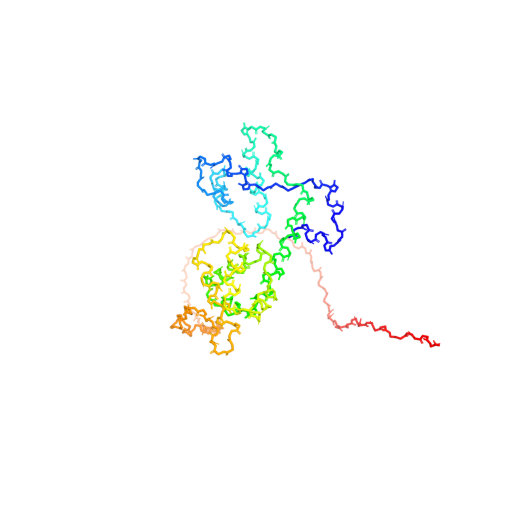 O . GLU A 1 95 ? -6.631 -6.342 -2.469 1.00 84.69 95 GLU A O 1
ATOM 734 N N . ILE A 1 96 ? -7.765 -7.624 -1.038 1.00 85.19 96 ILE A N 1
ATOM 735 C CA . ILE A 1 96 ? -6.580 -8.358 -0.559 1.00 85.19 96 ILE A CA 1
ATOM 736 C C . ILE A 1 96 ? -5.949 -9.234 -1.650 1.00 85.19 96 ILE A C 1
ATOM 738 O O . ILE A 1 96 ? -4.737 -9.465 -1.602 1.00 85.19 96 ILE A O 1
ATOM 742 N N . GLU A 1 97 ? -6.719 -9.744 -2.607 1.00 86.12 97 GLU A N 1
ATOM 743 C CA . GLU A 1 97 ? -6.202 -10.566 -3.704 1.00 86.12 97 GLU A CA 1
ATOM 744 C C . GLU A 1 97 ? -5.645 -9.699 -4.841 1.00 86.12 97 GLU A C 1
ATOM 746 O O . GLU A 1 97 ? -4.516 -9.954 -5.273 1.00 86.12 97 GLU A O 1
ATOM 751 N N . ASP A 1 98 ? -6.282 -8.569 -5.156 1.00 85.75 98 ASP A N 1
ATOM 752 C CA . ASP A 1 98 ? -5.708 -7.517 -6.009 1.00 85.75 98 ASP A CA 1
ATOM 753 C C . ASP A 1 98 ? -4.369 -7.001 -5.446 1.00 85.75 98 ASP A C 1
ATOM 755 O O . ASP A 1 98 ? -3.362 -6.923 -6.156 1.00 85.75 98 ASP A O 1
ATOM 759 N N . PHE A 1 99 ? -4.295 -6.724 -4.136 1.00 86.75 99 PHE A N 1
ATOM 760 C CA . PHE A 1 99 ? -3.045 -6.310 -3.487 1.00 86.75 99 PHE A CA 1
ATOM 761 C C . PHE A 1 99 ? -1.957 -7.398 -3.508 1.00 86.75 99 PHE A C 1
ATOM 763 O O . PHE A 1 99 ? -0.770 -7.054 -3.495 1.00 86.75 99 PHE A O 1
ATOM 770 N N . LYS A 1 100 ? -2.311 -8.692 -3.560 1.00 88.88 100 LYS A N 1
ATOM 771 C CA . LYS A 1 100 ? -1.328 -9.781 -3.728 1.00 88.88 100 LYS A CA 1
ATOM 772 C C . LYS A 1 100 ? -0.785 -9.825 -5.150 1.00 88.88 100 LYS A C 1
ATOM 774 O O . LYS A 1 100 ? 0.435 -9.901 -5.291 1.00 88.88 100 LYS A O 1
ATOM 779 N N . VAL A 1 101 ? -1.645 -9.729 -6.167 1.00 88.62 101 VAL A N 1
ATOM 780 C CA . VAL A 1 101 ? -1.224 -9.651 -7.578 1.00 88.62 101 VAL A CA 1
ATOM 781 C C . VAL A 1 101 ? -0.315 -8.436 -7.770 1.00 88.62 101 VAL A C 1
ATOM 783 O O . VAL A 1 101 ? 0.835 -8.582 -8.183 1.00 88.62 101 VAL A O 1
ATOM 786 N N . LEU A 1 102 ? -0.748 -7.256 -7.317 1.00 88.38 102 LEU A N 1
ATOM 787 C CA . LEU A 1 102 ? 0.043 -6.023 -7.351 1.00 88.38 102 LEU A CA 1
ATOM 788 C C . LEU A 1 102 ? 1.429 -6.191 -6.692 1.00 88.38 102 LEU A C 1
ATOM 790 O O . LEU A 1 102 ? 2.439 -5.713 -7.214 1.00 88.38 102 LEU A O 1
ATOM 794 N N . LEU A 1 103 ? 1.500 -6.875 -5.545 1.00 89.81 103 LEU A N 1
ATOM 795 C CA . LEU A 1 103 ? 2.755 -7.128 -4.831 1.00 89.81 103 LEU A CA 1
ATOM 796 C C . LEU A 1 103 ? 3.640 -8.173 -5.534 1.00 89.81 103 LEU A C 1
ATOM 798 O O . LEU A 1 103 ? 4.867 -8.049 -5.491 1.00 89.81 103 LEU A O 1
ATOM 802 N N . GLN A 1 104 ? 3.060 -9.184 -6.181 1.00 89.38 104 GLN A N 1
ATOM 803 C CA . GLN A 1 104 ? 3.795 -10.145 -7.010 1.00 89.38 104 GLN A CA 1
ATOM 804 C C . GLN A 1 104 ? 4.429 -9.436 -8.210 1.00 89.38 104 GLN A C 1
ATOM 806 O O . GLN A 1 104 ? 5.650 -9.501 -8.364 1.00 89.38 104 GLN A O 1
ATOM 811 N N . ILE A 1 105 ? 3.644 -8.657 -8.966 1.00 88.75 105 ILE A N 1
ATOM 812 C CA . ILE A 1 105 ? 4.126 -7.882 -10.120 1.00 88.75 105 ILE A CA 1
ATOM 813 C C . ILE A 1 105 ? 5.241 -6.918 -9.694 1.00 88.75 105 ILE A C 1
ATOM 815 O O . ILE A 1 105 ? 6.331 -6.951 -10.267 1.00 88.75 105 ILE A O 1
ATOM 819 N N . GLN A 1 106 ? 5.054 -6.149 -8.611 1.00 89.44 106 GLN A N 1
ATOM 820 C CA . GLN A 1 106 ? 6.119 -5.297 -8.062 1.00 89.44 106 GLN A CA 1
ATOM 821 C C . GLN A 1 106 ? 7.405 -6.079 -7.754 1.00 89.44 106 GLN A C 1
ATOM 823 O O . GLN A 1 106 ? 8.505 -5.551 -7.944 1.00 89.44 106 GLN A O 1
ATOM 828 N N . ASN A 1 107 ? 7.313 -7.308 -7.235 1.00 88.81 107 ASN A N 1
ATOM 829 C CA . ASN A 1 107 ? 8.488 -8.115 -6.896 1.00 88.81 107 ASN A CA 1
ATOM 830 C C . ASN A 1 107 ? 9.250 -8.645 -8.121 1.00 88.81 107 ASN A C 1
ATOM 832 O O . ASN A 1 107 ? 10.456 -8.847 -7.978 1.00 88.81 107 ASN A O 1
ATOM 836 N N . THR A 1 108 ? 8.625 -8.770 -9.301 1.00 91.31 108 THR A N 1
ATOM 837 C CA . THR A 1 108 ? 9.351 -9.097 -10.550 1.00 91.31 108 THR A CA 1
ATOM 838 C C . THR A 1 108 ? 10.440 -8.061 -10.858 1.00 91.31 108 THR A C 1
ATOM 840 O O . THR A 1 108 ? 11.544 -8.421 -11.239 1.00 91.31 108 THR A O 1
ATOM 843 N N . TYR A 1 109 ? 10.204 -6.788 -10.523 1.00 91.25 109 TYR A N 1
ATOM 844 C CA . TYR A 1 109 ? 11.141 -5.670 -10.701 1.00 91.25 109 TYR A CA 1
ATOM 845 C C . TYR A 1 109 ? 12.260 -5.552 -9.649 1.00 91.25 109 TYR A C 1
ATOM 847 O O . TYR A 1 109 ? 12.928 -4.518 -9.553 1.00 91.25 109 TYR A O 1
ATOM 855 N N . ARG A 1 110 ? 12.487 -6.586 -8.828 1.00 89.25 110 ARG A N 1
ATOM 856 C CA . ARG A 1 110 ? 13.642 -6.631 -7.911 1.00 89.25 110 ARG A CA 1
ATOM 857 C C . ARG A 1 110 ? 15.018 -6.563 -8.599 1.00 89.25 110 ARG A C 1
ATOM 859 O O . ARG A 1 110 ? 15.887 -5.947 -7.984 1.00 89.25 110 ARG A O 1
ATOM 866 N N . PRO A 1 111 ? 15.254 -7.145 -9.795 1.00 88.94 111 PRO A N 1
ATOM 867 C CA . PRO A 1 111 ? 16.544 -7.048 -10.478 1.00 88.94 111 PRO A CA 1
ATOM 868 C C . PRO A 1 111 ? 16.873 -5.609 -10.899 1.00 88.94 111 PRO A C 1
ATOM 870 O O . PRO A 1 111 ? 17.963 -5.131 -10.604 1.00 88.94 111 PRO A O 1
ATOM 873 N N . VAL A 1 112 ? 15.897 -4.896 -11.477 1.00 89.12 112 VAL A N 1
ATOM 874 C CA . VAL A 1 112 ? 16.041 -3.509 -11.961 1.00 89.12 112 VAL A CA 1
ATOM 875 C C . VAL A 1 112 ? 16.258 -2.520 -10.809 1.00 89.12 112 VAL A C 1
ATOM 877 O O . VAL A 1 112 ? 17.213 -1.751 -10.796 1.00 89.12 112 VAL A O 1
ATOM 880 N N . PHE A 1 113 ? 15.389 -2.546 -9.793 1.00 90.56 113 PHE A N 1
ATOM 881 C CA . PHE A 1 113 ? 15.387 -1.534 -8.724 1.00 90.56 113 PHE A CA 1
ATOM 882 C C . PHE A 1 113 ? 16.134 -1.962 -7.449 1.00 90.56 113 PHE A C 1
ATOM 884 O O . PHE A 1 113 ? 16.041 -1.283 -6.422 1.00 90.56 113 PHE A O 1
ATOM 891 N N . GLY A 1 114 ? 16.851 -3.090 -7.475 1.00 87.38 114 GLY A N 1
ATOM 892 C CA . GLY A 1 114 ? 17.443 -3.716 -6.286 1.00 87.38 114 GLY A CA 1
ATOM 893 C C . GLY A 1 114 ? 18.325 -2.777 -5.458 1.00 87.38 114 GLY A C 1
ATOM 894 O O . GLY A 1 114 ? 18.222 -2.761 -4.228 1.00 87.38 114 GLY A O 1
ATOM 895 N N . ASP A 1 115 ? 19.124 -1.941 -6.122 1.00 86.50 115 ASP A N 1
ATOM 896 C CA . ASP A 1 115 ? 20.021 -0.991 -5.459 1.00 86.50 115 ASP A CA 1
ATOM 897 C C . ASP A 1 115 ? 19.298 0.268 -4.962 1.00 86.50 115 ASP A C 1
ATOM 899 O O . ASP A 1 115 ? 19.524 0.684 -3.824 1.00 86.50 115 ASP A O 1
ATOM 903 N N . PHE A 1 116 ? 18.347 0.826 -5.722 1.00 86.50 116 PHE A N 1
ATOM 904 C CA . PHE A 1 116 ? 17.501 1.936 -5.250 1.00 86.50 116 PHE A CA 1
ATOM 905 C C . PHE A 1 116 ? 16.722 1.568 -3.980 1.00 86.50 116 PHE A C 1
ATOM 907 O O . PHE A 1 116 ? 16.598 2.369 -3.054 1.00 86.50 116 PHE A O 1
ATOM 914 N N . LEU A 1 117 ? 16.243 0.322 -3.892 1.00 87.31 117 LEU A N 1
ATOM 915 C CA . LEU A 1 117 ? 15.564 -0.195 -2.702 1.00 87.31 117 LEU A CA 1
ATOM 916 C C . LEU A 1 117 ? 16.515 -0.349 -1.499 1.00 87.31 117 LEU A C 1
ATOM 918 O O . LEU A 1 117 ? 16.059 -0.304 -0.355 1.00 87.31 117 LEU A O 1
ATOM 922 N N . ARG A 1 118 ? 17.826 -0.493 -1.724 1.00 87.25 118 ARG A N 1
ATOM 923 C CA . ARG A 1 118 ? 18.864 -0.569 -0.678 1.00 87.25 118 ARG A CA 1
ATOM 924 C C . ARG A 1 118 ? 19.428 0.797 -0.269 1.00 87.25 118 ARG A C 1
ATOM 926 O O . ARG A 1 118 ? 19.960 0.899 0.834 1.00 87.25 118 ARG A O 1
ATOM 933 N N . ALA A 1 119 ? 19.276 1.819 -1.111 1.00 86.75 119 ALA A N 1
ATOM 934 C CA . ALA A 1 119 ? 19.774 3.179 -0.907 1.00 86.75 119 ALA A CA 1
ATOM 935 C C . ALA A 1 119 ? 18.953 3.994 0.122 1.00 86.75 119 ALA A C 1
ATOM 937 O O . ALA A 1 119 ? 18.441 3.441 1.105 1.00 86.75 119 ALA A O 1
ATOM 938 N N . SER A 1 120 ? 18.878 5.323 -0.040 1.00 88.12 120 SER A N 1
ATOM 939 C CA . SER A 1 120 ? 18.233 6.206 0.940 1.00 88.12 120 SER A CA 1
ATOM 940 C C . SER A 1 120 ? 16.725 5.958 1.064 1.00 88.12 120 SER A C 1
ATOM 942 O O . SER A 1 120 ? 16.084 5.340 0.213 1.00 88.12 120 SER A O 1
ATOM 944 N N . ALA A 1 121 ? 16.124 6.472 2.142 1.00 87.31 121 ALA A N 1
ATOM 945 C CA . ALA A 1 121 ? 14.685 6.341 2.367 1.00 87.31 121 ALA A CA 1
ATOM 946 C C . ALA A 1 121 ? 13.845 7.007 1.257 1.00 87.31 121 ALA A C 1
ATOM 948 O O . ALA A 1 121 ? 12.815 6.455 0.877 1.00 87.31 121 ALA A O 1
ATOM 949 N N . ALA A 1 122 ? 14.306 8.140 0.715 1.00 88.25 122 ALA A N 1
ATOM 950 C CA . ALA A 1 122 ? 13.638 8.846 -0.378 1.00 88.25 122 ALA A CA 1
ATOM 951 C C . ALA A 1 122 ? 13.705 8.053 -1.694 1.00 88.25 122 ALA A C 1
ATOM 953 O O . ALA A 1 122 ? 12.697 7.894 -2.374 1.00 88.25 122 ALA A O 1
ATOM 954 N N . GLU A 1 123 ? 14.861 7.473 -2.020 1.00 87.31 123 GLU A N 1
ATOM 955 C CA . GLU A 1 123 ? 15.044 6.666 -3.236 1.00 87.31 123 GLU A CA 1
ATOM 956 C C . GLU A 1 123 ? 14.282 5.343 -3.163 1.00 87.31 123 GLU A C 1
ATOM 958 O O . GLU A 1 123 ? 13.649 4.936 -4.134 1.00 87.31 123 GLU A O 1
ATOM 963 N N . ARG A 1 124 ? 14.246 4.711 -1.983 1.00 90.56 124 ARG A N 1
ATOM 964 C CA . ARG A 1 124 ? 13.400 3.539 -1.733 1.00 90.56 124 ARG A CA 1
ATOM 965 C C . ARG A 1 124 ? 11.920 3.867 -1.920 1.00 90.56 124 ARG A C 1
ATOM 967 O O . ARG A 1 124 ? 11.188 3.032 -2.451 1.00 90.56 124 ARG A O 1
ATOM 974 N N . GLN A 1 125 ? 11.473 5.054 -1.501 1.00 89.81 125 GLN A N 1
ATOM 975 C CA . GLN A 1 125 ? 10.112 5.535 -1.763 1.00 89.81 125 GLN A CA 1
ATOM 976 C C . GLN A 1 125 ? 9.888 5.784 -3.263 1.00 89.81 125 GLN A C 1
ATOM 978 O O . GLN A 1 125 ? 8.883 5.307 -3.786 1.00 89.81 125 GLN A O 1
ATOM 983 N N . HIS A 1 126 ? 10.834 6.417 -3.970 1.00 88.81 126 HIS A N 1
ATOM 984 C CA . HIS A 1 126 ? 10.738 6.675 -5.414 1.00 88.81 126 HIS A CA 1
ATOM 985 C C . HIS A 1 126 ? 10.658 5.379 -6.232 1.00 88.81 126 HIS A C 1
ATOM 987 O O . HIS A 1 126 ? 9.682 5.143 -6.938 1.00 88.81 126 HIS A O 1
ATOM 993 N N . ALA A 1 127 ? 11.603 4.459 -6.036 1.00 90.69 127 ALA A N 1
ATOM 994 C CA . ALA A 1 127 ? 11.600 3.153 -6.692 1.00 90.69 127 ALA A CA 1
ATOM 995 C C . ALA A 1 127 ? 10.369 2.302 -6.331 1.00 90.69 127 ALA A C 1
ATOM 997 O O . ALA A 1 127 ? 9.893 1.517 -7.149 1.00 90.69 127 ALA A O 1
ATOM 998 N N . SER A 1 128 ? 9.811 2.454 -5.124 1.00 91.06 128 SER A N 1
ATOM 999 C CA . SER A 1 128 ? 8.540 1.804 -4.765 1.00 91.06 128 SER A CA 1
ATOM 1000 C C . SER A 1 128 ? 7.332 2.453 -5.450 1.00 91.06 128 SER A C 1
ATOM 1002 O O . SER A 1 128 ? 6.370 1.751 -5.750 1.00 91.06 128 SER A O 1
ATOM 1004 N N . HIS A 1 129 ? 7.375 3.758 -5.736 1.00 91.56 129 HIS A N 1
ATOM 1005 C CA . HIS A 1 129 ? 6.357 4.448 -6.528 1.00 91.56 129 HIS A CA 1
ATOM 1006 C C . HIS A 1 129 ? 6.408 4.014 -7.999 1.00 91.56 129 HIS A C 1
ATOM 1008 O O . HIS A 1 129 ? 5.386 3.563 -8.511 1.00 91.56 129 HIS A O 1
ATOM 1014 N N . LEU A 1 130 ? 7.587 4.037 -8.633 1.00 91.19 130 LEU A N 1
ATOM 1015 C CA . LEU A 1 130 ? 7.778 3.612 -10.027 1.00 91.19 130 LEU A CA 1
ATOM 1016 C C . LEU A 1 130 ? 7.365 2.144 -10.247 1.00 91.19 130 LEU A C 1
ATOM 1018 O O . LEU A 1 130 ? 6.557 1.847 -11.125 1.00 91.19 130 LEU A O 1
ATOM 1022 N N . ARG A 1 131 ? 7.801 1.224 -9.371 1.00 92.69 131 ARG A N 1
ATOM 1023 C CA . ARG A 1 131 ? 7.351 -0.185 -9.397 1.00 92.69 131 ARG A CA 1
ATOM 1024 C C . ARG A 1 131 ? 5.841 -0.333 -9.205 1.00 92.69 131 ARG A C 1
ATOM 1026 O O . ARG A 1 131 ? 5.247 -1.256 -9.757 1.00 92.69 131 ARG A O 1
ATOM 1033 N N . ARG A 1 132 ? 5.211 0.546 -8.417 1.00 91.06 132 ARG A N 1
ATOM 1034 C CA . ARG A 1 132 ? 3.754 0.549 -8.228 1.00 91.06 132 ARG A CA 1
ATOM 1035 C C . ARG A 1 132 ? 3.015 1.080 -9.459 1.00 91.06 132 ARG A C 1
ATOM 1037 O O . ARG A 1 132 ? 1.949 0.550 -9.741 1.00 91.06 132 ARG A O 1
ATOM 1044 N N . LEU A 1 133 ? 3.558 2.058 -10.191 1.00 89.88 133 LEU A N 1
ATOM 1045 C CA . LEU A 1 133 ? 2.976 2.527 -11.458 1.00 89.88 133 LEU A CA 1
ATOM 1046 C C . LEU A 1 133 ? 2.929 1.392 -12.491 1.00 89.88 133 LEU A C 1
ATOM 1048 O O . LEU A 1 133 ? 1.865 1.124 -13.039 1.00 89.88 133 LEU A O 1
ATOM 1052 N N . LEU A 1 134 ? 4.032 0.658 -12.673 1.00 89.88 134 LEU A N 1
ATOM 1053 C CA . LEU A 1 134 ? 4.065 -0.527 -13.544 1.00 89.88 134 LEU A CA 1
ATOM 1054 C C . LEU A 1 134 ? 3.043 -1.593 -13.116 1.00 89.88 134 LEU A C 1
ATOM 1056 O O . LEU A 1 134 ? 2.263 -2.083 -13.930 1.00 89.88 134 LEU A O 1
ATOM 1060 N N . ALA A 1 135 ? 3.004 -1.913 -11.821 1.00 89.69 135 ALA A N 1
ATOM 1061 C CA . ALA A 1 135 ? 2.130 -2.962 -11.310 1.00 89.69 135 ALA A CA 1
ATOM 1062 C C . ALA A 1 135 ? 0.631 -2.617 -11.358 1.00 89.69 135 ALA A C 1
ATOM 1064 O O . ALA A 1 135 ? -0.170 -3.520 -11.568 1.00 89.69 135 ALA A O 1
ATOM 1065 N N . ILE A 1 136 ? 0.239 -1.345 -11.187 1.00 87.62 136 ILE A N 1
ATOM 1066 C CA . ILE A 1 136 ? -1.174 -0.921 -11.290 1.00 87.62 136 ILE A CA 1
ATOM 1067 C C . ILE A 1 136 ? -1.734 -1.199 -12.691 1.00 87.62 136 ILE A C 1
ATOM 1069 O O . ILE A 1 136 ? -2.896 -1.568 -12.817 1.00 87.62 136 ILE A O 1
ATOM 1073 N N . ASN A 1 137 ? -0.903 -1.064 -13.726 1.00 87.88 137 ASN A N 1
ATOM 1074 C CA . ASN A 1 137 ? -1.302 -1.276 -15.118 1.00 87.88 137 ASN A CA 1
ATOM 1075 C C . ASN A 1 137 ? -0.994 -2.709 -15.606 1.00 87.88 137 ASN A C 1
ATOM 1077 O O . ASN A 1 137 ? -1.053 -2.988 -16.794 1.00 87.88 137 ASN A O 1
ATOM 1081 N N . ASN A 1 138 ? -0.689 -3.641 -14.690 1.00 87.00 138 ASN A N 1
ATOM 1082 C CA . ASN A 1 138 ? -0.370 -5.045 -14.987 1.00 87.00 138 ASN A CA 1
ATOM 1083 C C . ASN A 1 138 ? 0.805 -5.235 -15.974 1.00 87.00 138 ASN A C 1
ATOM 1085 O O . ASN A 1 138 ? 0.828 -6.167 -16.789 1.00 87.00 138 ASN A O 1
ATOM 1089 N N . ILE A 1 139 ? 1.806 -4.355 -15.888 1.00 88.50 139 ILE A N 1
ATOM 1090 C CA . ILE A 1 139 ? 3.048 -4.458 -16.654 1.00 88.50 139 ILE A CA 1
ATOM 1091 C C . ILE A 1 139 ? 4.036 -5.313 -15.850 1.00 88.50 139 ILE A C 1
ATOM 1093 O O . ILE A 1 139 ? 4.516 -4.890 -14.795 1.00 88.50 139 ILE A O 1
ATOM 1097 N N . ASN A 1 140 ? 4.363 -6.506 -16.350 1.00 89.06 140 ASN A N 1
ATOM 1098 C CA . ASN A 1 140 ? 5.335 -7.432 -15.752 1.00 89.06 140 ASN A CA 1
ATOM 1099 C C . ASN A 1 140 ? 6.748 -7.205 -16.306 1.00 89.06 140 ASN A C 1
ATOM 1101 O O . ASN A 1 140 ? 6.897 -6.779 -17.450 1.00 89.06 140 ASN A O 1
ATOM 1105 N N . TYR A 1 141 ? 7.777 -7.561 -15.529 1.00 89.62 141 TYR A N 1
ATOM 1106 C CA . TYR A 1 141 ? 9.171 -7.512 -15.988 1.00 89.62 141 TYR A CA 1
ATOM 1107 C C . TYR A 1 141 ? 9.380 -8.265 -17.312 1.00 89.62 141 TYR A C 1
ATOM 1109 O O . TYR A 1 141 ? 10.013 -7.736 -18.220 1.00 89.62 141 TYR A O 1
ATOM 1117 N N . ASP A 1 142 ? 8.797 -9.459 -17.440 1.00 88.94 142 ASP A N 1
ATOM 1118 C CA . ASP A 1 142 ? 8.920 -10.305 -18.629 1.00 88.94 142 ASP A CA 1
ATOM 1119 C C . ASP A 1 142 ? 8.319 -9.656 -19.886 1.00 88.94 142 ASP A C 1
ATOM 1121 O O . ASP A 1 142 ? 9.014 -9.589 -20.894 1.00 88.94 142 ASP A O 1
ATOM 1125 N N . LYS A 1 143 ? 7.128 -9.031 -19.790 1.00 88.81 143 LYS A N 1
ATOM 1126 C CA . LYS A 1 143 ? 6.532 -8.232 -20.885 1.00 88.81 143 LYS A CA 1
ATOM 1127 C C . LYS A 1 143 ? 7.501 -7.157 -21.398 1.00 88.81 143 LYS A C 1
ATOM 1129 O O . LYS A 1 143 ? 7.607 -6.935 -22.598 1.00 88.81 143 LYS A O 1
ATOM 1134 N N . LEU A 1 144 ? 8.167 -6.441 -20.484 1.00 88.19 144 LEU A N 1
ATOM 1135 C CA . LEU A 1 144 ? 9.083 -5.356 -20.850 1.00 88.19 144 LEU A CA 1
ATOM 1136 C C . LEU A 1 144 ? 10.418 -5.874 -21.389 1.00 88.19 144 LEU A C 1
ATOM 1138 O O . LEU A 1 144 ? 10.998 -5.216 -22.246 1.00 88.19 144 LEU A O 1
ATOM 1142 N N . ARG A 1 145 ? 10.885 -7.042 -20.931 1.00 88.12 145 ARG A N 1
ATOM 1143 C CA . ARG A 1 145 ? 12.033 -7.726 -21.537 1.00 88.12 145 ARG A CA 1
ATOM 1144 C C . ARG A 1 145 ? 11.704 -8.142 -22.972 1.00 88.12 145 ARG A C 1
ATOM 1146 O O . ARG A 1 145 ? 12.447 -7.783 -23.873 1.00 88.12 145 ARG A O 1
ATOM 1153 N N . GLU A 1 146 ? 10.583 -8.830 -23.181 1.00 90.12 146 GLU A N 1
ATOM 1154 C CA . GLU A 1 146 ? 10.120 -9.289 -24.499 1.00 90.12 146 GLU A CA 1
ATOM 1155 C C . GLU A 1 146 ? 9.965 -8.112 -25.475 1.00 90.12 146 GLU A C 1
ATOM 1157 O O . GLU A 1 146 ? 10.559 -8.113 -26.550 1.00 90.12 146 GLU A O 1
ATOM 1162 N N . ALA A 1 147 ? 9.297 -7.032 -25.059 1.00 87.81 147 ALA A N 1
ATOM 1163 C CA . ALA A 1 147 ? 9.188 -5.819 -25.868 1.00 87.81 147 ALA A CA 1
ATOM 1164 C C . ALA A 1 147 ? 10.549 -5.154 -26.167 1.00 87.81 147 ALA A C 1
ATOM 1166 O O . ALA A 1 147 ? 10.749 -4.608 -27.253 1.00 87.81 147 ALA A O 1
ATOM 1167 N N . TYR A 1 148 ? 11.500 -5.190 -25.228 1.00 88.75 148 TYR A N 1
ATOM 1168 C CA . TYR A 1 148 ? 12.850 -4.673 -25.462 1.00 88.75 148 TYR A CA 1
ATOM 1169 C C . TYR A 1 148 ? 13.647 -5.553 -26.439 1.00 88.75 148 TYR A C 1
ATOM 1171 O O . TYR A 1 148 ? 14.366 -5.023 -27.283 1.00 88.75 148 TYR A O 1
ATOM 1179 N N . GLU A 1 149 ? 13.486 -6.875 -26.377 1.00 86.75 149 GLU A N 1
ATOM 1180 C CA . GLU A 1 149 ? 14.064 -7.820 -27.342 1.00 86.75 149 GLU A CA 1
ATOM 1181 C C . GLU A 1 149 ? 13.475 -7.621 -28.758 1.00 86.75 149 GLU A C 1
ATOM 1183 O O . GLU A 1 149 ? 14.200 -7.759 -29.743 1.00 86.75 149 GLU A O 1
ATOM 1188 N N . GLU A 1 150 ? 12.203 -7.214 -28.876 1.00 87.81 150 GLU A N 1
ATOM 1189 C CA . GLU A 1 150 ? 11.548 -6.902 -30.160 1.00 87.81 150 GLU A CA 1
ATOM 1190 C C . GLU A 1 150 ? 11.896 -5.518 -30.747 1.00 87.81 150 GLU A C 1
ATOM 1192 O O . GLU A 1 150 ? 11.983 -5.370 -31.969 1.00 87.81 150 GLU A O 1
ATOM 1197 N N . GLY A 1 151 ? 12.051 -4.479 -29.915 1.00 80.31 151 GLY A N 1
ATOM 1198 C CA . GLY A 1 151 ? 12.145 -3.089 -30.396 1.00 80.31 151 GLY A CA 1
ATOM 1199 C C . GLY A 1 151 ? 12.880 -2.097 -29.490 1.00 80.31 151 GLY A C 1
ATOM 1200 O O . GLY A 1 151 ? 12.718 -0.880 -29.654 1.00 80.31 151 GLY A O 1
ATOM 1201 N N . ALA A 1 152 ? 13.682 -2.595 -28.546 1.00 84.88 152 ALA A N 1
ATOM 1202 C CA . ALA A 1 152 ? 14.517 -1.828 -27.621 1.00 84.88 152 ALA A CA 1
ATOM 1203 C C . ALA A 1 152 ? 13.762 -0.655 -26.952 1.00 84.88 152 ALA A C 1
ATOM 1205 O O . ALA A 1 152 ? 12.575 -0.750 -26.618 1.00 84.88 152 ALA A O 1
ATOM 1206 N N . LYS A 1 153 ? 14.431 0.494 -26.773 1.00 84.50 153 LYS A N 1
ATOM 1207 C CA . LYS A 1 153 ? 13.847 1.708 -26.172 1.00 84.50 153 LYS A CA 1
ATOM 1208 C C . LYS A 1 153 ? 12.557 2.180 -26.859 1.00 84.50 153 LYS A C 1
ATOM 1210 O O . LYS A 1 153 ? 11.676 2.722 -26.195 1.00 84.50 153 LYS A O 1
ATOM 1215 N N . GLY A 1 154 ? 12.430 1.968 -28.172 1.00 83.44 154 GLY A N 1
ATOM 1216 C CA . GLY A 1 154 ? 11.272 2.402 -28.961 1.00 83.44 154 GLY A CA 1
ATOM 1217 C C . GLY A 1 154 ? 10.001 1.583 -28.717 1.00 83.44 154 GLY A C 1
ATOM 1218 O O . GLY A 1 154 ? 8.902 2.104 -28.899 1.00 83.44 154 GLY A O 1
ATOM 1219 N N . ALA A 1 155 ? 10.132 0.327 -28.285 1.00 84.12 155 ALA A N 1
ATOM 1220 C CA . ALA A 1 155 ? 9.004 -0.492 -27.844 1.00 84.12 155 ALA A CA 1
ATOM 1221 C C . ALA A 1 155 ? 8.618 -0.191 -26.387 1.00 84.12 155 ALA A C 1
ATOM 1223 O O . ALA A 1 155 ? 7.431 -0.042 -26.089 1.00 84.12 155 ALA A O 1
ATOM 1224 N N . LEU A 1 156 ? 9.607 -0.004 -25.499 1.00 85.44 156 LEU A N 1
ATOM 1225 C CA . LEU A 1 156 ? 9.357 0.415 -24.113 1.00 85.44 156 LEU A CA 1
ATOM 1226 C C . LEU A 1 156 ? 8.575 1.734 -24.044 1.00 85.44 156 LEU A C 1
ATOM 1228 O O . LEU A 1 156 ? 7.585 1.818 -23.322 1.00 85.44 156 LEU A O 1
ATOM 1232 N N . ASP A 1 157 ? 8.986 2.753 -24.806 1.00 86.81 157 ASP A N 1
ATOM 1233 C CA . ASP A 1 157 ? 8.339 4.073 -24.801 1.00 86.81 157 ASP A CA 1
ATOM 1234 C C . ASP A 1 157 ? 6.855 4.013 -25.212 1.00 86.81 157 ASP A C 1
ATOM 1236 O O . ASP A 1 157 ? 6.032 4.725 -24.637 1.00 86.81 157 ASP A O 1
ATOM 1240 N N . LYS A 1 158 ? 6.495 3.114 -26.139 1.00 87.38 158 LYS A N 1
ATOM 1241 C CA . LYS A 1 158 ? 5.096 2.854 -26.515 1.00 87.38 158 LYS A CA 1
ATOM 1242 C C . LYS A 1 158 ? 4.313 2.241 -25.363 1.00 87.38 158 LYS A C 1
ATOM 1244 O O . LYS A 1 158 ? 3.341 2.840 -24.924 1.00 87.38 158 LYS A O 1
ATOM 1249 N N . ILE A 1 159 ? 4.766 1.110 -24.813 1.00 86.62 159 ILE A N 1
ATOM 1250 C CA . ILE A 1 159 ? 4.061 0.416 -23.718 1.00 86.62 159 ILE A CA 1
ATOM 1251 C C . ILE A 1 159 ? 3.893 1.337 -22.502 1.00 86.62 159 ILE A C 1
ATOM 1253 O O . ILE A 1 159 ? 2.816 1.395 -21.911 1.00 86.62 159 ILE A O 1
ATOM 1257 N N . LEU A 1 160 ? 4.923 2.116 -22.156 1.00 86.50 160 LEU A N 1
ATOM 1258 C CA . LEU A 1 160 ? 4.859 3.069 -21.046 1.00 86.50 160 LEU A CA 1
ATOM 1259 C C . LEU A 1 160 ? 3.876 4.230 -21.291 1.00 86.50 160 LEU A C 1
ATOM 1261 O O . LEU A 1 160 ? 3.364 4.780 -20.320 1.00 86.50 160 LEU A O 1
ATOM 1265 N N . LYS A 1 161 ? 3.585 4.603 -22.544 1.00 85.75 161 LYS A N 1
ATOM 1266 C CA . LYS A 1 161 ? 2.610 5.659 -22.889 1.00 85.75 161 LYS A CA 1
ATOM 1267 C C . LYS A 1 161 ? 1.200 5.123 -23.141 1.00 85.75 161 LYS A C 1
ATOM 1269 O O . LYS A 1 161 ? 0.232 5.810 -22.829 1.00 85.75 161 LYS A O 1
ATOM 1274 N N . GLU A 1 162 ? 1.084 3.915 -23.681 1.00 85.25 162 GLU A N 1
ATOM 1275 C CA . GLU A 1 162 ? -0.182 3.265 -24.031 1.00 85.25 162 GLU A CA 1
ATOM 1276 C C . GLU A 1 162 ? -0.831 2.585 -22.810 1.00 85.25 162 GLU A C 1
ATOM 1278 O O . GLU A 1 162 ? -2.031 2.753 -22.595 1.00 85.25 162 GLU A O 1
ATOM 1283 N N . GLU A 1 163 ? -0.062 1.885 -21.959 1.00 83.12 163 GLU A N 1
ATOM 1284 C CA . GLU A 1 163 ? -0.601 1.203 -20.766 1.00 83.12 163 GLU A CA 1
ATOM 1285 C C . GLU A 1 163 ? -0.639 2.098 -19.498 1.00 83.12 163 GLU A C 1
ATOM 1287 O O . GLU A 1 163 ? -1.391 1.792 -18.575 1.00 83.12 163 GLU A O 1
ATOM 1292 N N . ILE A 1 164 ? 0.107 3.217 -19.408 1.00 83.69 164 ILE A N 1
ATOM 1293 C CA . ILE A 1 164 ? 0.215 4.043 -18.172 1.00 83.69 164 ILE A CA 1
ATOM 1294 C C . ILE A 1 164 ? -0.428 5.438 -18.315 1.00 83.69 164 ILE A C 1
ATOM 1296 O O . ILE A 1 164 ? 0.203 6.476 -18.107 1.00 83.69 164 ILE A O 1
ATOM 1300 N N . ALA A 1 165 ? -1.739 5.479 -18.557 1.00 72.81 165 ALA A N 1
ATOM 1301 C CA . ALA A 1 165 ? -2.510 6.725 -18.703 1.00 72.81 165 ALA A CA 1
ATOM 1302 C C . ALA A 1 165 ? -2.561 7.650 -17.453 1.00 72.81 165 ALA A C 1
ATOM 1304 O O . ALA A 1 165 ? -3.104 8.749 -17.525 1.00 72.81 165 ALA A O 1
ATOM 1305 N N . ASN A 1 166 ? -2.037 7.216 -16.296 1.00 73.00 166 ASN A N 1
ATOM 1306 C CA . ASN A 1 166 ? -2.187 7.891 -14.992 1.00 73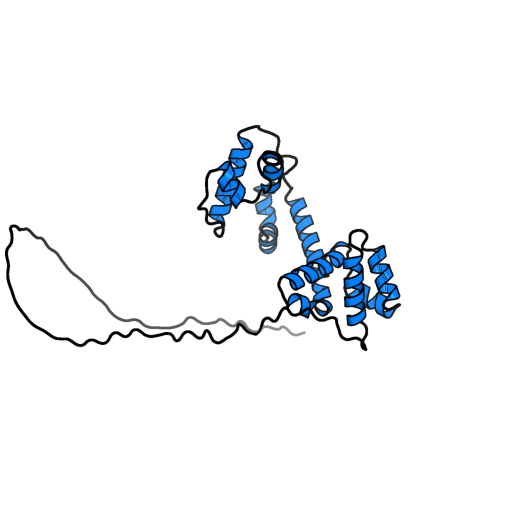.00 166 ASN A CA 1
ATOM 1307 C C . ASN A 1 166 ? -0.862 8.370 -14.346 1.00 73.00 166 ASN A C 1
ATOM 1309 O O . ASN A 1 166 ? -0.858 8.744 -13.170 1.00 73.00 166 ASN A O 1
ATOM 1313 N N . ALA A 1 167 ? 0.270 8.324 -15.056 1.00 78.06 167 ALA A N 1
ATOM 1314 C CA . ALA A 1 167 ? 1.571 8.775 -14.538 1.00 78.06 167 ALA A CA 1
ATOM 1315 C C . ALA A 1 167 ? 1.908 10.219 -14.947 1.00 78.06 167 ALA A C 1
ATOM 1317 O O . ALA A 1 167 ? 1.325 10.766 -15.881 1.00 78.06 167 ALA A O 1
ATOM 1318 N N . LYS A 1 168 ? 2.884 10.845 -14.270 1.00 86.19 168 LYS A N 1
ATOM 1319 C CA . LYS A 1 168 ? 3.479 12.098 -14.761 1.00 86.19 168 LYS A CA 1
ATOM 1320 C C . LYS A 1 168 ? 4.504 11.773 -15.843 1.00 86.19 168 LYS A C 1
ATOM 1322 O O . LYS A 1 168 ? 5.261 10.818 -15.697 1.00 86.19 168 LYS A O 1
ATOM 1327 N N . GLU A 1 169 ? 4.625 12.637 -16.846 1.00 84.69 169 GLU A N 1
ATOM 1328 C CA . GLU A 1 169 ? 5.637 12.523 -17.910 1.00 84.69 169 GLU A CA 1
ATOM 1329 C C . GLU A 1 169 ? 7.062 12.355 -17.354 1.00 84.69 169 GLU A C 1
ATOM 1331 O O . GLU A 1 169 ? 7.813 11.514 -17.833 1.00 84.69 169 GLU A O 1
ATOM 1336 N N . ALA A 1 170 ? 7.409 13.080 -16.284 1.00 85.69 170 ALA A N 1
ATOM 1337 C CA . ALA A 1 170 ? 8.698 12.947 -15.599 1.00 85.69 170 ALA A CA 1
ATOM 1338 C C . ALA A 1 170 ? 8.913 11.564 -14.951 1.00 85.69 170 ALA A C 1
ATOM 1340 O O . ALA A 1 170 ? 10.026 11.041 -14.967 1.00 85.69 170 ALA A O 1
ATOM 1341 N N . ASP A 1 171 ? 7.858 10.960 -14.392 1.00 87.25 171 ASP A N 1
ATOM 1342 C CA . ASP A 1 171 ? 7.949 9.616 -13.813 1.00 87.25 171 ASP A CA 1
ATOM 1343 C C . ASP A 1 171 ? 8.125 8.568 -14.930 1.00 87.25 171 ASP A C 1
ATOM 1345 O O . ASP A 1 171 ? 8.826 7.578 -14.735 1.00 87.25 171 ASP A O 1
ATOM 1349 N N . LEU A 1 172 ? 7.515 8.795 -16.105 1.00 87.06 172 LEU A N 1
ATOM 1350 C CA . LEU A 1 172 ? 7.655 7.943 -17.291 1.00 87.06 172 LEU A CA 1
ATOM 1351 C C . LEU A 1 172 ? 9.045 8.050 -17.934 1.00 87.06 172 LEU A C 1
ATOM 1353 O O . LEU A 1 172 ? 9.594 7.026 -18.333 1.00 87.06 172 LEU A O 1
ATOM 1357 N N . THR A 1 173 ? 9.640 9.245 -18.015 1.00 87.62 173 THR A N 1
ATOM 1358 C CA . THR A 1 173 ? 10.987 9.412 -18.590 1.00 87.62 173 THR A CA 1
ATOM 1359 C C . THR A 1 173 ? 12.078 8.822 -17.697 1.00 87.62 173 THR A C 1
ATOM 1361 O O . THR A 1 173 ? 12.926 8.093 -18.208 1.00 87.62 173 THR A O 1
ATOM 1364 N N . GLU A 1 174 ? 12.026 9.027 -16.371 1.00 89.25 174 GLU A N 1
ATOM 1365 C CA . GLU A 1 174 ? 12.948 8.347 -15.440 1.00 89.25 174 GLU A CA 1
ATOM 1366 C C . GLU A 1 174 ? 12.795 6.819 -15.536 1.00 89.25 174 GLU A C 1
ATOM 1368 O O . GLU A 1 174 ? 13.787 6.090 -15.528 1.00 89.25 174 GLU A O 1
ATOM 1373 N N . LEU A 1 175 ? 11.563 6.323 -15.679 1.00 90.00 175 LEU A N 1
ATOM 1374 C CA . LEU A 1 175 ? 11.286 4.896 -15.819 1.00 90.00 175 LEU A CA 1
ATOM 1375 C C . LEU A 1 175 ? 11.838 4.309 -17.127 1.00 90.00 175 LEU A C 1
ATOM 1377 O O . LEU A 1 175 ? 12.468 3.252 -17.093 1.00 90.00 175 LEU A O 1
ATOM 1381 N N . LEU A 1 176 ? 11.649 5.004 -18.252 1.00 89.38 176 LEU A N 1
ATOM 1382 C CA . LEU A 1 176 ? 12.194 4.613 -19.552 1.00 89.38 176 LEU A CA 1
ATOM 1383 C C . LEU A 1 176 ? 13.727 4.566 -19.520 1.00 89.38 176 LEU A C 1
ATOM 1385 O O . LEU A 1 176 ? 14.301 3.582 -19.976 1.00 89.38 176 LEU A O 1
ATOM 1389 N N . ASP A 1 177 ? 14.389 5.579 -18.953 1.00 87.56 177 ASP A N 1
ATOM 1390 C CA . ASP A 1 177 ? 15.855 5.626 -18.873 1.00 87.56 177 ASP A CA 1
ATOM 1391 C C . ASP A 1 177 ? 16.434 4.578 -17.904 1.00 87.56 177 ASP A C 1
ATOM 1393 O O . ASP A 1 177 ? 17.488 4.005 -18.190 1.00 87.56 177 ASP A O 1
ATOM 1397 N N . ILE A 1 178 ? 15.747 4.269 -16.794 1.00 88.94 178 ILE A N 1
ATOM 1398 C CA . ILE A 1 178 ? 16.140 3.181 -15.878 1.00 88.94 178 ILE A CA 1
ATOM 1399 C C . ILE A 1 178 ? 16.058 1.814 -16.570 1.00 88.94 178 ILE A C 1
ATOM 1401 O O . ILE A 1 178 ? 16.955 0.995 -16.378 1.00 88.94 178 ILE A O 1
ATOM 1405 N N . LEU A 1 179 ? 15.003 1.559 -17.351 1.00 87.31 179 LEU A N 1
ATOM 1406 C CA . LEU A 1 179 ? 14.808 0.288 -18.059 1.00 87.31 179 LEU A CA 1
ATOM 1407 C C . LEU A 1 179 ? 15.774 0.147 -19.246 1.00 87.31 179 LEU A C 1
ATOM 1409 O O . LEU A 1 179 ? 16.440 -0.876 -19.370 1.00 87.31 179 LEU A O 1
ATOM 1413 N N . ASP A 1 180 ? 15.909 1.194 -20.060 1.00 87.19 180 ASP A N 1
ATOM 1414 C CA . ASP A 1 180 ? 16.857 1.291 -21.178 1.00 87.19 180 ASP A CA 1
ATOM 1415 C C . ASP A 1 180 ? 18.300 1.015 -20.720 1.00 87.19 180 ASP A C 1
ATOM 1417 O O . ASP A 1 180 ? 18.960 0.119 -21.235 1.00 87.19 180 ASP A O 1
ATOM 1421 N N . CYS A 1 181 ? 18.764 1.686 -19.660 1.00 84.44 181 CYS A N 1
ATOM 1422 C CA . CYS A 1 181 ? 20.096 1.445 -19.091 1.00 84.44 181 CYS A CA 1
ATOM 1423 C C . CYS A 1 181 ? 20.242 0.116 -18.323 1.00 84.44 181 CYS A C 1
ATOM 1425 O O . CYS A 1 181 ? 21.339 -0.170 -17.845 1.00 84.44 181 CYS A O 1
ATOM 1427 N N . TYR A 1 182 ? 19.165 -0.656 -18.135 1.00 85.94 182 TYR A N 1
ATOM 1428 C CA . TYR A 1 182 ? 19.205 -1.973 -17.488 1.00 85.94 182 TYR A CA 1
ATOM 1429 C C . TYR A 1 182 ? 19.204 -3.126 -18.499 1.00 85.94 182 TYR A C 1
ATOM 1431 O O . TYR A 1 182 ? 19.852 -4.142 -18.252 1.00 85.94 182 TYR A O 1
ATOM 1439 N N . PHE A 1 183 ? 18.476 -2.983 -19.610 1.00 84.69 183 PHE A N 1
ATOM 1440 C CA . PHE A 1 183 ? 18.407 -4.004 -20.656 1.00 84.69 183 PHE A CA 1
ATOM 1441 C C . PHE A 1 183 ? 19.530 -3.884 -21.701 1.00 84.69 183 PHE A C 1
ATOM 1443 O O . PHE A 1 183 ? 19.917 -4.903 -22.270 1.00 84.69 183 PHE A O 1
ATOM 1450 N N . ASP A 1 184 ? 20.102 -2.694 -21.930 1.00 80.75 184 ASP A N 1
ATOM 1451 C CA . ASP A 1 184 ? 21.318 -2.564 -22.744 1.00 80.75 184 ASP A CA 1
ATOM 1452 C C . ASP A 1 184 ? 22.544 -3.169 -22.037 1.00 80.75 184 ASP A C 1
ATOM 1454 O O . ASP A 1 184 ? 22.925 -2.677 -20.970 1.00 80.75 184 ASP A O 1
ATOM 1458 N N . PRO A 1 185 ? 23.246 -4.150 -22.639 1.00 70.31 185 PRO A N 1
ATOM 1459 C CA . PRO A 1 185 ? 24.454 -4.731 -22.048 1.00 70.31 185 PRO A CA 1
ATOM 1460 C C . PRO A 1 185 ? 25.648 -3.760 -22.046 1.00 70.31 185 PRO A C 1
ATOM 1462 O O . PRO A 1 185 ? 26.543 -3.891 -21.211 1.00 70.31 185 PRO A O 1
ATOM 1465 N N . ASP A 1 186 ? 25.655 -2.780 -22.957 1.00 70.94 186 ASP A N 1
ATOM 1466 C CA . ASP A 1 186 ? 26.715 -1.771 -23.086 1.00 70.94 186 ASP A CA 1
ATOM 1467 C C . ASP A 1 186 ? 26.523 -0.570 -22.142 1.00 70.94 186 ASP A C 1
ATOM 1469 O O . ASP A 1 186 ? 27.473 0.166 -21.849 1.00 70.94 186 ASP A O 1
ATOM 1473 N N . LYS A 1 187 ? 25.299 -0.351 -21.639 1.00 74.50 187 LYS A N 1
ATOM 1474 C CA . LYS A 1 187 ? 25.001 0.715 -20.674 1.00 74.50 187 LYS A CA 1
ATOM 1475 C C . LYS A 1 187 ? 25.254 0.217 -19.251 1.00 74.50 187 LYS A C 1
ATOM 1477 O O . LYS A 1 187 ? 25.182 -0.966 -18.937 1.00 74.50 187 LYS A O 1
ATOM 1482 N N . GLN A 1 188 ? 25.581 1.143 -18.353 1.00 66.69 188 GLN A N 1
ATOM 1483 C CA . GLN A 1 188 ? 25.647 0.839 -16.924 1.00 66.69 188 GLN A CA 1
ATOM 1484 C C . GLN A 1 188 ? 24.283 1.128 -16.286 1.00 66.69 188 GLN A C 1
ATOM 1486 O O . GLN A 1 188 ? 23.774 2.236 -16.479 1.00 66.69 188 GLN A O 1
ATOM 1491 N N . PRO A 1 189 ? 23.720 0.208 -15.477 1.00 74.44 189 PRO A N 1
ATOM 1492 C CA . PRO A 1 189 ? 22.428 0.427 -14.837 1.00 74.44 189 PRO A CA 1
ATOM 1493 C C . PRO A 1 189 ? 22.479 1.666 -13.946 1.00 74.44 189 PRO A C 1
ATOM 1495 O O . PRO A 1 189 ? 23.447 1.870 -13.201 1.00 74.44 189 PRO A O 1
ATOM 1498 N N . ILE A 1 190 ? 21.434 2.497 -14.029 1.00 77.00 190 ILE A N 1
ATOM 1499 C CA . ILE A 1 190 ? 21.361 3.760 -13.289 1.00 77.00 190 ILE A CA 1
ATOM 1500 C C . ILE A 1 190 ? 21.442 3.455 -11.795 1.00 77.00 190 ILE A C 1
ATOM 1502 O O . ILE A 1 190 ? 20.632 2.711 -11.245 1.00 77.00 190 ILE A O 1
ATOM 1506 N N . LYS A 1 191 ? 22.441 4.037 -11.129 1.00 76.75 191 LYS A N 1
ATOM 1507 C CA . LYS A 1 191 ? 22.670 3.845 -9.696 1.00 76.75 191 LYS A CA 1
ATOM 1508 C C . LYS A 1 191 ? 22.001 4.960 -8.886 1.00 76.75 191 LYS A C 1
ATOM 1510 O O . LYS A 1 191 ? 21.980 6.108 -9.335 1.00 76.75 191 LYS A O 1
ATOM 1515 N N . PRO A 1 192 ? 21.491 4.653 -7.680 1.00 79.31 192 PRO A N 1
ATOM 1516 C CA . PRO A 1 192 ? 20.947 5.656 -6.771 1.00 79.31 192 PRO A CA 1
ATOM 1517 C C . PRO A 1 192 ? 21.944 6.792 -6.470 1.00 79.31 192 PRO A C 1
ATOM 1519 O O . PRO A 1 192 ? 23.155 6.583 -6.338 1.00 79.31 192 PRO A O 1
ATOM 1522 N N . LYS A 1 193 ? 21.405 8.005 -6.313 1.00 73.81 193 LYS A N 1
ATOM 1523 C CA . LYS A 1 193 ? 22.075 9.258 -5.936 1.00 73.81 193 LYS A CA 1
ATOM 1524 C C . LYS A 1 193 ? 22.475 9.206 -4.455 1.00 73.81 193 LYS A C 1
ATOM 1526 O O . LYS A 1 193 ? 21.887 9.868 -3.599 1.00 73.81 193 LYS A O 1
ATOM 1531 N N . THR A 1 194 ? 23.495 8.400 -4.156 1.00 61.56 194 THR A N 1
ATOM 1532 C CA . THR A 1 194 ? 23.942 8.086 -2.791 1.00 61.56 194 THR A CA 1
ATOM 1533 C C . THR A 1 194 ? 24.138 9.325 -1.901 1.00 61.56 194 THR A C 1
ATOM 1535 O O . THR A 1 194 ? 25.154 10.014 -1.956 1.00 61.56 194 THR A O 1
ATOM 1538 N N . GLN A 1 195 ? 23.210 9.555 -0.963 1.00 54.00 195 GLN A N 1
ATOM 1539 C CA . GLN A 1 195 ? 23.393 10.499 0.153 1.00 54.00 195 GLN A CA 1
ATOM 1540 C C . GLN A 1 195 ? 24.359 9.934 1.216 1.00 54.00 195 GLN A C 1
ATOM 1542 O O . GLN A 1 195 ? 24.049 9.843 2.407 1.00 54.00 195 GLN A O 1
ATOM 1547 N N . TRP A 1 196 ? 25.551 9.511 0.787 1.00 43.56 196 TRP A N 1
ATOM 1548 C CA . TRP A 1 196 ? 26.559 8.882 1.635 1.00 43.56 196 TRP A CA 1
ATOM 1549 C C . TRP A 1 196 ? 27.353 9.931 2.428 1.00 43.56 196 TRP A C 1
ATOM 1551 O O . TRP A 1 196 ? 28.532 10.195 2.185 1.00 43.56 196 TRP A O 1
ATOM 1561 N N . ASN A 1 197 ? 26.706 10.517 3.440 1.00 50.34 197 ASN A N 1
ATOM 1562 C CA . ASN A 1 197 ? 27.355 11.354 4.454 1.00 50.34 197 ASN A CA 1
ATOM 1563 C C . ASN A 1 197 ? 28.216 10.497 5.413 1.00 50.34 197 ASN A C 1
ATOM 1565 O O . ASN A 1 197 ? 27.972 10.404 6.617 1.00 50.34 197 ASN A O 1
ATOM 1569 N N . SER A 1 198 ? 29.266 9.877 4.863 1.00 50.38 198 SER A N 1
ATOM 1570 C CA . SER A 1 198 ? 30.197 8.959 5.544 1.00 50.38 198 SER A CA 1
ATOM 1571 C C . SER A 1 198 ? 30.837 9.537 6.807 1.00 50.38 198 SER A C 1
ATOM 1573 O O . SER A 1 198 ? 31.238 8.794 7.703 1.00 50.38 198 SER A O 1
ATOM 1575 N N . LYS A 1 199 ? 30.976 10.867 6.855 1.00 51.31 199 LYS A N 1
ATOM 1576 C CA . LYS A 1 199 ? 31.860 11.601 7.771 1.00 51.31 199 LYS A CA 1
ATOM 1577 C C . LYS A 1 199 ? 31.437 11.539 9.249 1.00 51.31 199 LYS A C 1
ATOM 1579 O O . LYS A 1 199 ? 32.197 11.984 10.099 1.00 51.31 199 LYS A O 1
ATOM 1584 N N . TYR A 1 200 ? 30.280 10.945 9.560 1.00 53.47 200 TYR A N 1
ATOM 1585 C CA . TYR A 1 200 ? 29.742 10.838 10.924 1.00 53.47 200 TYR A CA 1
ATOM 1586 C C . TYR A 1 200 ? 29.561 9.407 11.460 1.00 53.47 200 TYR A C 1
ATOM 1588 O O . TYR A 1 200 ? 29.051 9.241 12.566 1.00 53.47 200 TYR A O 1
ATOM 1596 N N . ARG A 1 201 ? 30.064 8.362 10.779 1.00 46.56 201 ARG A N 1
ATOM 1597 C CA . ARG A 1 201 ? 30.286 7.039 11.419 1.00 46.56 201 ARG A CA 1
ATOM 1598 C C . ARG A 1 201 ? 31.640 6.955 12.146 1.00 46.56 201 ARG A C 1
ATOM 1600 O O . ARG A 1 201 ? 32.285 5.912 12.187 1.00 46.56 201 ARG A O 1
ATOM 1607 N N . GLY A 1 202 ? 32.049 8.066 12.759 1.00 46.53 202 GLY A N 1
ATOM 1608 C CA . GLY A 1 202 ? 33.212 8.140 13.634 1.00 46.53 202 GLY A CA 1
ATOM 1609 C C . GLY A 1 202 ? 32.939 7.491 14.991 1.00 46.53 202 GLY A C 1
ATOM 1610 O O . GLY A 1 202 ? 32.304 8.094 15.848 1.00 46.53 202 GLY A O 1
ATOM 1611 N N . ASN A 1 203 ? 33.439 6.266 15.164 1.00 49.38 203 ASN A N 1
ATOM 1612 C CA . ASN A 1 203 ? 33.859 5.663 16.434 1.00 49.38 203 ASN A CA 1
ATOM 1613 C C . ASN A 1 203 ? 33.051 6.040 17.704 1.00 49.38 203 ASN A C 1
ATOM 1615 O O . ASN A 1 203 ? 33.551 6.743 18.579 1.00 49.38 203 ASN A O 1
ATOM 1619 N N . ASN A 1 204 ? 31.830 5.511 17.851 1.00 47.53 204 ASN A N 1
ATOM 1620 C CA . ASN A 1 204 ? 31.069 5.589 19.111 1.00 47.53 204 ASN A CA 1
ATOM 1621 C C . ASN A 1 204 ? 31.002 4.227 19.830 1.00 47.53 204 ASN A C 1
ATOM 1623 O O . ASN A 1 204 ? 29.986 3.861 20.426 1.00 47.53 204 ASN A O 1
ATOM 1627 N N . SER A 1 205 ? 32.106 3.473 19.775 1.00 52.22 205 SER A N 1
ATOM 1628 C CA . SER A 1 205 ? 32.347 2.287 20.605 1.00 52.22 205 SER A CA 1
ATOM 1629 C C . SER A 1 205 ? 32.542 2.707 22.063 1.00 52.22 205 SER A C 1
ATOM 1631 O O . SER A 1 205 ? 33.663 2.765 22.563 1.00 52.22 205 SER A O 1
ATOM 1633 N N . ARG A 1 206 ? 31.442 3.038 22.750 1.00 53.16 206 ARG A N 1
ATOM 1634 C CA . ARG A 1 206 ? 31.431 3.350 24.187 1.00 53.16 206 ARG A CA 1
ATOM 1635 C C . ARG A 1 206 ? 31.951 2.140 24.979 1.00 53.16 206 ARG A C 1
ATOM 1637 O O . ARG A 1 206 ? 31.259 1.122 25.006 1.00 53.16 206 ARG A O 1
ATOM 1644 N N . PRO A 1 207 ? 33.113 2.219 25.656 1.00 46.72 207 PRO A N 1
ATOM 1645 C CA . PRO A 1 207 ? 33.608 1.099 26.447 1.00 46.72 207 PRO A CA 1
ATOM 1646 C C . PRO A 1 207 ? 32.693 0.872 27.652 1.00 46.72 207 PRO A C 1
ATOM 1648 O O . PRO A 1 207 ? 32.375 1.816 28.382 1.00 46.72 207 PRO A O 1
ATOM 1651 N N . TYR A 1 208 ? 32.285 -0.376 27.882 1.00 45.50 208 TYR A N 1
ATOM 1652 C CA . TYR A 1 208 ? 31.410 -0.745 28.996 1.00 45.50 208 TYR A CA 1
ATOM 1653 C C . TYR A 1 208 ? 32.185 -0.648 30.322 1.00 45.50 208 TYR A C 1
ATOM 1655 O O . TYR A 1 208 ? 32.850 -1.588 30.761 1.00 45.50 208 TYR A O 1
ATOM 1663 N N . ARG A 1 209 ? 32.187 0.543 30.932 1.00 44.34 209 ARG A N 1
ATOM 1664 C CA . ARG A 1 209 ? 33.041 0.863 32.085 1.00 44.34 209 ARG A CA 1
ATOM 1665 C C . ARG A 1 209 ? 32.490 0.222 33.365 1.00 44.34 209 ARG A C 1
ATOM 1667 O O . ARG A 1 209 ? 31.744 0.848 34.114 1.00 44.34 209 ARG A O 1
ATOM 1674 N N . ASN A 1 210 ? 32.884 -1.028 33.612 1.00 43.78 210 ASN A N 1
ATOM 1675 C CA . ASN A 1 210 ? 32.582 -1.781 34.832 1.00 43.78 210 ASN A CA 1
ATOM 1676 C C . ASN A 1 210 ? 32.949 -0.982 36.099 1.00 43.78 210 ASN A C 1
ATOM 1678 O O . ASN A 1 210 ? 34.110 -0.944 36.509 1.00 43.78 210 ASN A O 1
ATOM 1682 N N . ARG A 1 211 ? 31.950 -0.393 36.772 1.00 43.06 211 ARG A N 1
ATOM 1683 C CA . ARG A 1 211 ? 32.090 0.139 38.137 1.00 43.06 211 ARG A CA 1
ATOM 1684 C C . ARG A 1 211 ? 32.079 -1.009 39.151 1.00 43.06 211 ARG A C 1
ATOM 1686 O O . ARG A 1 211 ? 31.126 -1.189 39.900 1.00 43.06 211 ARG A O 1
ATOM 1693 N N . ARG A 1 212 ? 33.163 -1.788 39.186 1.00 42.12 212 ARG A N 1
ATOM 1694 C CA . ARG A 1 212 ? 33.417 -2.762 40.257 1.00 42.12 212 ARG A CA 1
ATOM 1695 C C . ARG A 1 212 ? 34.053 -2.023 41.438 1.00 42.12 212 ARG A C 1
ATOM 1697 O O . ARG A 1 212 ? 35.272 -1.932 41.532 1.00 42.12 212 ARG A O 1
ATOM 1704 N N . SER A 1 213 ? 33.227 -1.422 42.293 1.00 45.00 213 SER A N 1
ATOM 1705 C CA . SER A 1 213 ? 33.676 -0.646 43.456 1.00 45.00 213 SER A CA 1
ATOM 1706 C C . SER A 1 213 ? 34.223 -1.559 44.558 1.00 45.00 213 SER A C 1
ATOM 1708 O O . SER A 1 213 ? 33.492 -1.978 45.454 1.00 45.00 213 SER A O 1
ATOM 1710 N N . THR A 1 214 ? 35.513 -1.885 44.482 1.00 44.50 214 THR A N 1
ATOM 1711 C CA . THR A 1 214 ? 36.236 -2.578 45.556 1.00 44.50 214 THR A CA 1
ATOM 1712 C C . THR A 1 214 ? 36.334 -1.712 46.807 1.00 44.50 214 THR A C 1
ATOM 1714 O O . THR A 1 214 ? 36.613 -0.516 46.731 1.00 44.50 214 THR A O 1
ATOM 1717 N N . SER A 1 215 ? 36.142 -2.341 47.961 1.00 44.94 215 SER A N 1
ATOM 1718 C CA . SER A 1 215 ? 36.237 -1.728 49.281 1.00 44.94 215 SER A CA 1
ATOM 1719 C C . SER A 1 215 ? 37.653 -1.251 49.623 1.00 44.94 215 SER A C 1
ATOM 1721 O O . SER A 1 215 ? 38.639 -1.922 49.314 1.00 44.94 215 SER A O 1
ATOM 1723 N N . ARG A 1 216 ? 37.753 -0.149 50.380 1.00 39.69 216 ARG A N 1
ATOM 1724 C CA . ARG A 1 216 ? 38.758 -0.030 51.450 1.00 39.69 216 ARG A CA 1
ATOM 1725 C C . ARG A 1 216 ? 38.377 1.008 52.504 1.00 39.69 216 ARG A C 1
ATOM 1727 O O . ARG A 1 216 ? 38.019 2.137 52.193 1.00 39.69 216 ARG A O 1
ATOM 1734 N N . SER A 1 217 ? 38.447 0.573 53.754 1.00 39.03 217 SER A N 1
ATOM 1735 C CA . SER A 1 217 ? 37.987 1.274 54.952 1.00 39.03 217 SER A CA 1
ATOM 1736 C C . SER A 1 217 ? 38.979 2.329 55.452 1.00 39.03 217 SER A C 1
ATOM 1738 O O . SER A 1 217 ? 40.192 2.146 55.336 1.00 39.03 217 SER A O 1
ATOM 1740 N N . LYS A 1 218 ? 38.480 3.337 56.178 1.00 37.56 218 LYS A N 1
ATOM 1741 C CA . LYS A 1 218 ? 39.186 3.910 57.339 1.00 37.56 218 LYS A CA 1
ATOM 1742 C C . LYS A 1 218 ? 38.175 4.341 58.415 1.00 37.56 218 LYS A C 1
ATOM 1744 O O . LYS A 1 218 ? 36.978 4.355 58.144 1.00 37.56 218 LYS A O 1
ATOM 1749 N N . LYS A 1 219 ? 38.639 4.542 59.654 1.00 36.81 219 LYS A N 1
ATOM 1750 C CA . LYS A 1 219 ? 37.835 4.442 60.889 1.00 36.81 219 LYS A CA 1
ATOM 1751 C C . LYS A 1 219 ? 38.189 5.553 61.891 1.00 36.81 219 LYS A C 1
ATOM 1753 O O . LYS A 1 219 ? 39.368 5.864 62.023 1.00 36.81 219 LYS A O 1
ATOM 1758 N N . GLY A 1 220 ? 37.184 6.019 62.640 1.00 30.14 220 GLY A N 1
ATOM 1759 C CA . GLY A 1 220 ? 37.293 6.891 63.825 1.00 30.14 220 GLY A CA 1
ATOM 1760 C C . GLY A 1 220 ? 36.822 8.338 63.592 1.00 30.14 220 GLY A C 1
ATOM 1761 O O . GLY A 1 220 ? 36.918 8.817 62.468 1.00 30.14 220 GLY A O 1
ATOM 1762 N N . SER A 1 221 ? 36.309 9.066 64.593 1.00 34.62 221 SER A N 1
ATOM 1763 C CA . SER A 1 221 ? 35.866 8.658 65.950 1.00 34.62 221 SER A CA 1
ATOM 1764 C C . SER A 1 221 ? 35.234 9.845 66.704 1.00 34.62 221 SER A C 1
ATOM 1766 O O . SER A 1 221 ? 35.900 10.869 66.788 1.00 34.62 221 SER A O 1
ATOM 1768 N N . GLU A 1 222 ? 34.061 9.639 67.333 1.00 32.31 222 GLU A N 1
ATOM 1769 C CA . GLU A 1 222 ? 33.530 10.393 68.506 1.00 32.31 222 GLU A CA 1
ATOM 1770 C C . GLU A 1 222 ? 33.182 11.904 68.323 1.00 32.31 222 GLU A C 1
ATOM 1772 O O . GLU A 1 222 ? 33.745 12.574 67.469 1.00 32.31 222 GLU A O 1
ATOM 1777 N N . SER A 1 223 ? 32.261 12.547 69.071 1.00 35.47 223 SER A N 1
ATOM 1778 C CA . SER A 1 223 ? 31.165 12.090 69.965 1.00 35.47 223 SER A CA 1
ATOM 1779 C C . SER A 1 223 ? 30.200 13.250 70.331 1.00 35.47 223 SER A C 1
ATOM 1781 O O . SER A 1 223 ? 30.576 14.412 70.204 1.00 35.47 223 SER A O 1
ATOM 1783 N N . LYS A 1 224 ? 29.036 12.906 70.926 1.00 33.44 224 LYS A N 1
ATOM 1784 C CA . LYS A 1 224 ? 27.990 13.763 71.564 1.00 33.44 224 LYS A CA 1
ATOM 1785 C C . LYS A 1 224 ? 27.048 14.555 70.624 1.00 33.44 224 LYS A C 1
ATOM 1787 O O . LYS A 1 224 ? 27.493 15.073 69.610 1.00 33.44 224 LYS A O 1
ATOM 1792 N N . GLY A 1 225 ? 25.752 14.701 70.941 1.00 29.39 225 GLY A N 1
ATOM 1793 C CA . GLY A 1 225 ? 24.967 14.092 72.039 1.00 29.39 225 GLY A CA 1
ATOM 1794 C C . GLY A 1 225 ? 23.504 14.586 72.094 1.00 29.39 225 GLY A C 1
ATOM 1795 O O . GLY A 1 225 ? 23.222 15.605 71.478 1.00 29.39 225 GLY A O 1
ATOM 1796 N N . GLU A 1 226 ? 22.651 13.864 72.850 1.00 32.47 226 GLU A N 1
ATOM 1797 C CA . GLU A 1 226 ? 21.272 14.204 73.311 1.00 32.47 226 GLU A CA 1
ATOM 1798 C C . GLU A 1 226 ? 20.194 14.509 72.225 1.00 32.47 226 GLU A C 1
ATOM 1800 O O . GLU A 1 226 ? 20.417 15.307 71.325 1.00 32.47 226 GLU A O 1
ATOM 1805 N N . GLU A 1 227 ? 18.967 13.956 72.221 1.00 32.75 227 GLU A N 1
ATOM 1806 C CA . GLU A 1 227 ? 18.281 12.841 72.938 1.00 32.75 227 GLU A CA 1
ATOM 1807 C C . GLU A 1 227 ? 17.052 12.408 72.034 1.00 32.75 227 GLU A C 1
ATOM 1809 O O . GLU A 1 227 ? 17.107 12.724 70.846 1.00 32.75 227 GLU A O 1
ATOM 1814 N N . SER A 1 228 ? 15.945 11.700 72.354 1.00 28.62 228 SER A N 1
ATOM 1815 C CA . SER A 1 228 ? 15.321 11.171 73.588 1.00 28.62 228 SER A CA 1
ATOM 1816 C C . SER A 1 228 ? 14.326 9.992 73.356 1.00 28.62 228 SER A C 1
ATOM 1818 O O . SER A 1 228 ? 14.016 9.650 72.218 1.00 28.62 228 SER A O 1
ATOM 1820 N N . VAL A 1 229 ? 13.856 9.377 74.463 1.00 32.28 229 VAL A N 1
ATOM 1821 C CA . VAL A 1 229 ? 12.465 8.917 74.803 1.00 32.28 229 VAL A CA 1
ATOM 1822 C C . VAL A 1 229 ? 11.474 8.592 73.643 1.00 32.28 229 VAL A C 1
ATOM 1824 O O . VAL A 1 229 ? 11.162 9.475 72.853 1.00 32.28 229 VAL A O 1
ATOM 1827 N N . THR A 1 230 ? 10.809 7.421 73.520 1.00 30.34 230 THR A N 1
ATOM 1828 C CA . THR A 1 230 ? 10.720 6.173 74.338 1.00 30.34 230 THR A CA 1
ATOM 1829 C C . THR A 1 230 ? 10.186 4.968 73.529 1.00 30.34 230 THR A C 1
ATOM 1831 O O . THR A 1 230 ? 9.283 5.130 72.713 1.00 30.34 230 THR A O 1
ATOM 1834 N N . ASP A 1 231 ? 10.652 3.764 73.885 1.00 35.34 231 ASP A N 1
ATOM 1835 C CA . ASP A 1 231 ? 10.066 2.416 73.648 1.00 35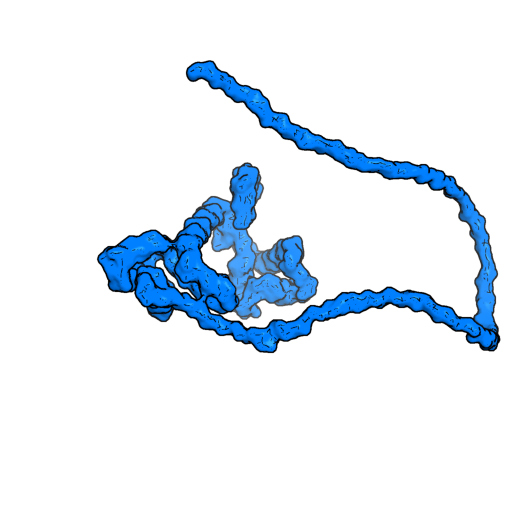.34 231 ASP A CA 1
ATOM 1836 C C . ASP A 1 231 ? 9.309 1.932 74.938 1.00 35.34 231 ASP A C 1
ATOM 1838 O O . ASP A 1 231 ? 9.277 2.743 75.874 1.00 35.34 231 ASP A O 1
ATOM 1842 N N . PRO A 1 232 ? 8.734 0.696 75.118 1.00 51.91 232 PRO A N 1
ATOM 1843 C CA . PRO A 1 232 ? 8.844 -0.554 74.320 1.00 51.91 232 PRO A CA 1
ATOM 1844 C C . PRO A 1 232 ? 7.579 -1.477 74.178 1.00 51.91 232 PRO A C 1
ATOM 1846 O O . PRO A 1 232 ? 6.562 -1.289 74.838 1.00 51.91 232 PRO A O 1
ATOM 1849 N N . ASN A 1 233 ? 7.778 -2.620 73.483 1.00 33.66 233 ASN A N 1
ATOM 1850 C CA . ASN A 1 233 ? 7.196 -3.972 73.744 1.00 33.66 233 ASN A CA 1
ATOM 1851 C C . ASN A 1 233 ? 5.717 -4.281 73.349 1.00 33.66 233 ASN A C 1
ATOM 1853 O O . ASN A 1 233 ? 4.908 -3.375 73.204 1.00 33.66 233 ASN A O 1
ATOM 1857 N N . THR A 1 234 ? 5.278 -5.539 73.108 1.00 27.70 234 THR A N 1
ATOM 1858 C CA . THR A 1 234 ? 5.860 -6.896 73.354 1.00 27.70 234 THR A CA 1
ATOM 1859 C C . THR A 1 234 ? 5.644 -7.878 72.172 1.00 27.70 234 THR A C 1
ATOM 1861 O O . THR A 1 234 ? 4.710 -7.728 71.390 1.00 27.70 234 THR A O 1
ATOM 1864 N N . SER A 1 235 ? 6.495 -8.911 72.087 1.00 30.22 235 SER A N 1
ATOM 1865 C CA . SER A 1 235 ? 6.573 -10.012 71.099 1.00 30.22 235 SER A CA 1
ATOM 1866 C C . SER A 1 235 ? 5.525 -11.144 71.184 1.00 30.22 235 SER A C 1
ATOM 1868 O O . SER A 1 235 ? 5.030 -11.437 72.268 1.00 30.22 235 SER A O 1
ATOM 1870 N N . THR A 1 236 ? 5.379 -11.896 70.078 1.00 31.72 236 THR A N 1
ATOM 1871 C CA . THR A 1 236 ? 5.436 -13.387 69.953 1.00 31.72 236 THR A CA 1
ATOM 1872 C C . THR A 1 236 ? 5.621 -13.726 68.448 1.00 31.72 236 THR A C 1
ATOM 1874 O O . THR A 1 236 ? 5.067 -13.028 67.606 1.00 31.72 236 THR A O 1
ATOM 1877 N N . GLU A 1 237 ? 6.565 -14.563 67.981 1.00 30.39 237 GLU A N 1
ATOM 1878 C CA . GLU A 1 237 ? 6.702 -16.038 68.112 1.00 30.39 237 GLU A CA 1
ATOM 1879 C C . GLU A 1 237 ? 5.530 -16.831 67.482 1.00 30.39 237 GLU A C 1
ATOM 1881 O O . GLU A 1 237 ? 4.384 -16.448 67.677 1.00 30.39 237 GLU A O 1
ATOM 1886 N N . ASN A 1 238 ? 5.683 -17.954 66.755 1.00 35.22 238 ASN A N 1
ATOM 1887 C CA . ASN A 1 238 ? 6.836 -18.742 66.243 1.00 35.22 238 ASN A CA 1
ATOM 1888 C C . ASN A 1 238 ? 6.302 -19.682 65.096 1.00 35.22 238 ASN A C 1
ATOM 1890 O O . ASN A 1 238 ? 5.090 -19.710 64.902 1.00 35.22 238 ASN A O 1
ATOM 1894 N N . ASN A 1 239 ? 7.016 -20.488 64.281 1.00 31.88 239 ASN A N 1
ATOM 1895 C CA . ASN A 1 239 ? 8.426 -20.914 64.151 1.00 31.88 239 ASN A CA 1
ATOM 1896 C C . ASN A 1 239 ? 8.722 -21.395 62.681 1.00 31.88 239 ASN A C 1
ATOM 1898 O O . ASN A 1 239 ? 7.922 -21.191 61.772 1.00 31.88 239 ASN A O 1
ATOM 1902 N N . SER A 1 240 ? 9.868 -22.059 62.491 1.00 30.88 240 SER A N 1
ATOM 1903 C CA . SER A 1 240 ? 10.440 -22.835 61.361 1.00 30.88 240 SER A CA 1
ATOM 1904 C C . SER A 1 240 ? 9.513 -23.960 60.797 1.00 30.88 240 SER A C 1
ATOM 1906 O O . SER A 1 240 ? 8.542 -24.327 61.447 1.00 30.88 240 SER A O 1
ATOM 1908 N N . THR A 1 241 ? 9.733 -24.593 59.626 1.00 31.64 241 THR A N 1
ATOM 1909 C CA . THR A 1 241 ? 10.991 -25.215 59.143 1.00 31.64 241 THR A CA 1
ATOM 1910 C C . THR A 1 241 ? 11.222 -25.249 57.626 1.00 31.64 241 THR A C 1
ATOM 1912 O O . THR A 1 241 ? 10.334 -25.506 56.820 1.00 31.64 241 THR A O 1
ATOM 1915 N N . ASP A 1 242 ? 12.499 -25.048 57.296 1.00 29.28 242 ASP A N 1
ATOM 1916 C CA . ASP A 1 242 ? 13.206 -25.393 56.061 1.00 29.28 242 ASP A CA 1
ATOM 1917 C C . ASP A 1 242 ? 13.375 -26.921 55.897 1.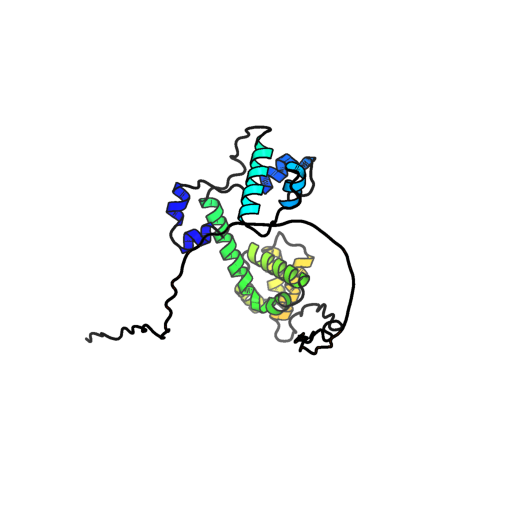00 29.28 242 ASP A C 1
ATOM 1919 O O . ASP A 1 242 ? 13.521 -27.643 56.884 1.00 29.28 242 ASP A O 1
ATOM 1923 N N . THR A 1 243 ? 13.431 -27.402 54.652 1.00 30.56 243 THR A N 1
ATOM 1924 C CA . THR A 1 243 ? 14.304 -28.519 54.241 1.00 30.56 243 THR A CA 1
ATOM 1925 C C . THR A 1 243 ? 14.580 -28.406 52.737 1.00 30.56 243 THR A C 1
ATOM 1927 O O . THR A 1 243 ? 13.672 -28.466 51.909 1.00 30.56 243 THR A O 1
ATOM 1930 N N . THR A 1 244 ? 15.855 -28.275 52.381 1.00 31.53 244 THR A N 1
ATOM 1931 C CA . THR A 1 244 ? 16.370 -28.302 51.001 1.00 31.53 244 THR A CA 1
ATOM 1932 C C . THR A 1 244 ? 16.719 -29.728 50.549 1.00 31.53 244 THR A C 1
ATOM 1934 O O . THR A 1 244 ? 16.866 -30.605 51.394 1.00 31.53 244 THR A O 1
ATOM 1937 N N . VAL A 1 245 ? 16.897 -29.958 49.232 1.00 31.25 245 VAL A N 1
ATOM 1938 C CA . VAL A 1 245 ? 18.067 -30.660 48.627 1.00 31.25 245 VAL A CA 1
ATOM 1939 C C . VAL A 1 245 ? 17.903 -30.890 47.106 1.00 31.25 245 VAL A C 1
ATOM 1941 O O . VAL A 1 245 ? 16.883 -31.383 46.647 1.00 31.25 245 VAL A O 1
ATOM 1944 N N . SER A 1 246 ? 18.973 -30.546 46.377 1.00 32.38 246 SER A N 1
ATOM 1945 C CA . SER A 1 246 ? 19.464 -30.995 45.052 1.00 32.38 246 SER A CA 1
ATOM 1946 C C . SER A 1 246 ? 18.580 -31.122 43.796 1.00 32.38 246 SER A C 1
ATOM 1948 O O . SER A 1 246 ? 17.490 -31.678 43.766 1.00 32.38 246 SER A O 1
ATOM 1950 N N . ALA A 1 247 ? 19.190 -30.676 42.694 1.00 35.00 247 ALA A N 1
ATOM 1951 C CA . ALA A 1 247 ? 18.759 -30.839 41.309 1.00 35.00 247 ALA A CA 1
ATOM 1952 C C . ALA A 1 247 ? 19.228 -32.167 40.682 1.00 35.00 247 ALA A C 1
ATOM 1954 O O . ALA A 1 247 ? 20.196 -32.760 41.151 1.00 35.00 247 ALA A O 1
ATOM 1955 N N . GLU A 1 248 ? 18.659 -32.520 39.524 1.00 29.89 248 GLU A N 1
ATOM 1956 C CA . GLU A 1 248 ? 19.368 -33.277 38.480 1.00 29.89 248 GLU A CA 1
ATOM 1957 C C . GLU A 1 248 ? 18.860 -32.884 37.071 1.00 29.89 248 GLU A C 1
ATOM 1959 O O . GLU A 1 248 ? 17.984 -32.023 36.958 1.00 29.89 248 GLU A O 1
ATOM 1964 N N . THR A 1 249 ? 19.463 -33.396 35.985 1.00 30.83 249 THR A N 1
ATOM 1965 C CA . THR A 1 249 ? 19.350 -32.787 34.637 1.00 30.83 249 THR A CA 1
ATOM 1966 C C . THR A 1 249 ? 19.048 -33.750 33.478 1.00 30.83 249 THR A C 1
ATOM 1968 O O . THR A 1 249 ? 19.530 -34.876 33.437 1.00 30.83 249 THR A O 1
ATOM 1971 N N . SER A 1 250 ? 18.392 -33.203 32.443 1.00 35.22 250 SER A N 1
ATOM 1972 C CA . SER A 1 250 ? 18.314 -33.733 31.061 1.00 35.22 250 SER A CA 1
ATOM 1973 C C . SER A 1 250 ? 17.392 -34.967 30.849 1.00 35.22 250 SER A C 1
ATOM 1975 O O . SER A 1 250 ? 16.610 -35.297 31.736 1.00 35.22 250 SER A O 1
ATOM 1977 N N . PRO A 1 251 ? 17.267 -35.514 29.618 1.00 41.69 251 PRO A N 1
ATOM 1978 C CA . PRO A 1 251 ? 16.410 -34.925 28.578 1.00 41.69 251 PRO A CA 1
ATOM 1979 C C . PRO A 1 251 ? 15.395 -35.929 27.977 1.00 41.69 251 PRO A C 1
ATOM 1981 O O . PRO A 1 251 ? 15.508 -37.135 28.179 1.00 41.69 251 PRO A O 1
ATOM 1984 N N . ARG A 1 252 ? 14.430 -35.462 27.162 1.00 30.28 252 ARG A N 1
ATOM 1985 C CA . ARG A 1 252 ? 13.445 -36.342 26.492 1.00 30.28 252 ARG A CA 1
ATOM 1986 C C . ARG A 1 252 ? 13.463 -36.269 24.957 1.00 30.28 252 ARG A C 1
ATOM 1988 O O . ARG A 1 252 ? 12.755 -35.467 24.363 1.00 30.28 252 ARG A O 1
ATOM 1995 N N . SER A 1 253 ? 14.276 -37.159 24.385 1.00 39.41 253 SER A N 1
ATOM 1996 C CA . SER A 1 253 ? 14.130 -37.893 23.109 1.00 39.41 253 SER A CA 1
ATOM 1997 C C . SER A 1 253 ? 13.380 -37.262 21.920 1.00 39.41 253 SER A C 1
ATOM 1999 O O . SER A 1 253 ? 12.162 -37.080 21.947 1.00 39.41 253 SER A O 1
ATOM 2001 N N . GLU A 1 254 ? 14.102 -37.151 20.801 1.00 33.19 254 GLU A N 1
ATOM 2002 C CA . GLU A 1 254 ? 13.542 -37.201 19.443 1.00 33.19 254 GLU A CA 1
ATOM 2003 C C . GLU A 1 254 ? 12.823 -38.541 19.191 1.00 33.19 254 GLU A C 1
ATOM 2005 O O . GLU A 1 254 ? 13.106 -39.535 19.861 1.00 33.19 254 GLU A O 1
ATOM 2010 N N . ASN A 1 255 ? 11.951 -38.602 18.179 1.00 37.09 255 ASN A N 1
ATOM 2011 C CA . ASN A 1 255 ? 11.391 -39.863 17.686 1.00 37.09 255 ASN A CA 1
ATOM 2012 C C . ASN A 1 255 ? 11.496 -39.902 16.153 1.00 37.09 255 ASN A C 1
ATOM 2014 O O . ASN A 1 255 ? 10.859 -39.104 15.466 1.00 37.09 255 ASN A O 1
ATOM 2018 N N . GLN A 1 256 ? 12.309 -40.815 15.619 1.00 33.53 256 GLN A N 1
ATOM 2019 C CA . GLN A 1 256 ? 12.436 -41.039 14.176 1.00 33.53 256 GLN A CA 1
ATOM 2020 C C . GLN A 1 256 ? 11.416 -42.093 13.724 1.00 33.53 256 GLN A C 1
ATOM 2022 O O . GLN A 1 256 ? 11.261 -43.121 14.377 1.00 33.53 256 GLN A O 1
ATOM 2027 N N . ILE A 1 257 ? 10.759 -41.869 12.584 1.00 35.41 257 ILE A N 1
ATOM 2028 C CA . ILE A 1 257 ? 9.920 -42.869 11.904 1.00 35.41 257 ILE A CA 1
ATOM 2029 C C . ILE A 1 257 ? 10.581 -43.173 10.560 1.00 35.41 257 ILE A C 1
ATOM 2031 O O . ILE A 1 257 ? 10.933 -42.245 9.829 1.00 35.41 257 ILE A O 1
ATOM 2035 N N . LYS A 1 258 ? 10.782 -44.456 10.233 1.00 35.22 258 LYS A N 1
ATOM 2036 C CA . LYS A 1 258 ? 11.512 -44.856 9.025 1.00 35.22 258 LYS A CA 1
ATOM 2037 C C . LYS A 1 258 ? 10.979 -46.163 8.424 1.00 35.22 258 LYS A C 1
ATOM 2039 O O . LYS A 1 258 ? 10.933 -47.166 9.118 1.00 35.22 258 LYS A O 1
ATOM 2044 N N . VAL A 1 259 ? 10.731 -46.119 7.111 1.00 41.25 259 VAL A N 1
ATOM 2045 C CA . VAL A 1 259 ? 10.489 -47.232 6.164 1.00 41.25 259 VAL A CA 1
ATOM 2046 C C . VAL A 1 259 ? 9.277 -48.137 6.436 1.00 41.25 259 VAL A C 1
ATOM 2048 O O . VAL A 1 259 ? 9.286 -48.942 7.354 1.00 41.25 259 VAL A O 1
ATOM 2051 N N . GLU A 1 260 ? 8.347 -48.159 5.482 1.00 39.62 260 GLU A N 1
ATOM 2052 C CA . GLU A 1 260 ? 8.041 -49.413 4.782 1.00 39.62 260 GLU A CA 1
ATOM 2053 C C . GLU A 1 260 ? 7.835 -49.110 3.286 1.00 39.62 260 GLU A C 1
ATOM 2055 O O . GLU A 1 260 ? 7.380 -48.020 2.931 1.00 39.62 260 GLU A O 1
ATOM 2060 N N . VAL A 1 261 ? 8.254 -50.023 2.405 1.00 43.03 261 VAL A N 1
ATOM 2061 C CA . VAL A 1 261 ? 8.133 -49.903 0.941 1.00 43.03 261 VAL A CA 1
ATOM 2062 C C . VAL A 1 261 ? 7.692 -51.262 0.393 1.00 43.03 261 VAL A C 1
ATOM 2064 O O . VAL A 1 261 ? 8.471 -52.211 0.491 1.00 43.03 261 VAL A O 1
ATOM 2067 N N . PRO A 1 262 ? 6.489 -51.385 -0.191 1.00 53.38 262 PRO A N 1
ATOM 2068 C CA . PRO A 1 262 ? 6.107 -52.574 -0.939 1.00 53.38 262 PRO A CA 1
ATOM 2069 C C . PRO A 1 262 ? 6.691 -52.512 -2.356 1.00 53.38 262 PRO A C 1
ATOM 2071 O O . PRO A 1 262 ? 6.667 -51.465 -3.002 1.00 53.38 262 PRO A O 1
ATOM 2074 N N . ALA A 1 263 ? 7.190 -53.644 -2.848 1.00 51.81 263 ALA A N 1
ATOM 2075 C CA . ALA A 1 263 ? 7.604 -53.812 -4.237 1.00 51.81 263 ALA A CA 1
ATOM 2076 C C . ALA A 1 263 ? 6.565 -54.635 -5.011 1.00 51.81 263 ALA A C 1
ATOM 2078 O O . ALA A 1 263 ? 6.048 -55.613 -4.469 1.00 51.81 263 ALA A O 1
ATOM 2079 N N . ASN A 1 264 ? 6.303 -54.233 -6.258 1.00 49.66 264 ASN A N 1
ATOM 2080 C CA . ASN A 1 264 ? 5.968 -55.061 -7.427 1.00 49.66 264 ASN A CA 1
ATOM 2081 C C . ASN A 1 264 ? 5.910 -54.156 -8.667 1.00 49.66 264 ASN A C 1
ATOM 2083 O O . ASN A 1 264 ? 5.239 -53.105 -8.573 1.00 49.66 264 ASN A O 1
#

Radius of gyration: 33.89 Å; chains: 1; bounding box: 67×77×105 Å

pLDDT: mean 72.65, std 22.26, range [27.7, 95.69]

Organism: Rhynchophorus ferrugineus (NCBI:txid354439)